Protein AF-A0A3M6T4Q2-F1 (afdb_monomer)

Organism: Pocillopora damicornis (NCBI:txid46731)

Solvent-accessible surface area (backbone atoms only — not comparable to full-atom values): 14243 Å² total; per-residue (Å²): 138,81,83,75,73,76,78,81,71,80,65,82,72,86,68,50,74,67,57,27,48,52,50,21,50,52,28,40,53,52,15,51,54,30,44,75,71,67,38,45,70,62,13,43,52,27,25,52,55,15,40,69,49,42,68,64,54,68,77,56,74,82,66,86,84,73,70,66,72,53,76,77,58,51,70,71,56,50,50,51,42,52,52,49,47,32,53,32,26,44,50,42,20,54,38,29,54,76,68,72,37,34,73,60,17,38,52,28,20,53,59,19,33,72,76,43,72,86,40,33,70,40,31,36,55,30,12,53,27,28,44,77,69,69,38,52,73,60,12,52,53,27,39,51,58,14,42,76,68,38,57,71,67,45,64,73,69,56,61,74,60,78,81,62,53,56,85,80,50,79,73,83,67,59,56,46,74,49,76,50,77,50,79,39,88,53,57,48,67,60,54,46,58,75,74,38,100,62,98,67,98,60,75,58,48,78,47,76,48,67,61,90,90,49,62,90,92,58,54,25,41,40,37,39,36,56,48,72,54,100,82,35,16,42,38,39,40,40,35,37,59,35,45,53,90,52,42,79,81,75,110

Radius of gyration: 25.95 Å; Cα contacts (8 Å, |Δi|>4): 302; chains: 1; bounding box: 58×50×82 Å

pLDDT: mean 78.25, std 17.77, range [33.84, 96.81]

Sequence (251 aa):
MAAVEEELTAGTSRLSTKEKIERGVTLKVEGNEYFKKKDYRDAMKSYHKALLHVKGLIDRPFVFGLDSAGRDISEEDKEKIYQVQFSCYNNLAACLLKDNRWDRTIHYCNEALKIQPSNAKALFRRGQAYFHLNDLEKAERDLKAAEELEPEELSRCFLPTDLADTSKVGCPISTKKLTMKQEFLTTAEELYAALTEQQVSEEKIVMLWRFKSWPEGHHSTVKITLDQKDDRTELTLVQTGIPEEDFERTK

Mean predicted aligned error: 17.23 Å

Secondary structure (DSSP, 8-state):
--SSSTTS--------HHHHHHHHHHHHHHHHHHHHTT-HHHHHHHHHHHHHHHTTTS-----TT---TTTS--HHHHHHHHHHHHHHHHHHHHHHHHTT-HHHHHHHHHHHHHH-TT-HHHHHHHHHHHHHTT-HHHHHHHHHHHHHH-HHHHHHH--TTTTT-TTSSS----EEEEEEEEEESS-HHHHHHHH-SS----SEEEEEE--TTSPTT--EEEEEEEEE-SS-EEEEEEEEEEEGGGHHHH-

Nearest PDB structures (foldseek):
  1ihg-assembly1_A  TM=7.591E-01  e=8.471E-08  Bos taurus
  1qz2-assembly1_C  TM=7.812E-01  e=7.635E-07  Homo sapiens
  8ffv-assembly1_D  TM=7.754E-01  e=6.876E-07  Homo sapiens
  1p5q-assembly1_A  TM=7.705E-01  e=3.138E-06  Homo sapiens
  5dse-assembly2_C  TM=5.062E-01  e=5.309E-03  Homo sapiens

Foldseek 3Di:
DPPPVPPPPPDDDPDDLVRLLVQLVVLLVVLVVCVVVVVLPVSLVSLVSSCVSQVCQAPPPCDPVPDPSNVPQDPVSVVSSLVSLLSSLLVNLVSCLVVLVLVSSLVSLVSNCVSPVQDLSSLQSNLSSCVSVVVNVSSVVSNVSSCVRCVPVVVVVPPVPPVPCCVPVPNPQDKDKDKDKDKAQDFLCVVVVVVDVDDDPDQKDWDWDDDPPDDPPQTKIWIWGWDDDPGIIMIMIMIIRHGPVCVVVVD

InterPro domains:
  IPR011990 Tetratricopeptide-like helical domain superfamily [G3DSA:1.25.40.10] (7-148)
  IPR011990 Tetratricopeptide-like helical domain superfamily [SSF48452] (19-152)
  IPR013538 Activator of Hsp90 ATPase homologue 1/2-like, C-terminal [PF08327] (200-248)
  IPR019734 Tetratricopeptide repeat [PF00515] (120-152)
  IPR019734 Tetratricopeptide repeat [PS50005] (120-153)
  IPR019734 Tetratricopeptide repeat [SM00028] (24-57)
  IPR019734 Tetratricopeptide repeat [SM00028] (86-119)
  IPR019734 Tetratricopeptide repeat [SM00028] (120-153)
  IPR023393 START-like domain superfamily [G3DSA:3.30.530.20] (198-251)
  IPR050754 Peptidyl-prolyl cis-trans isomerase FKBP4/5/8-like [PTHR46512] (13-152)

Structure (mmCIF, N/CA/C/O backbone):
data_AF-A0A3M6T4Q2-F1
#
_entry.id   AF-A0A3M6T4Q2-F1
#
loop_
_atom_site.group_PDB
_atom_site.id
_atom_site.type_symbol
_atom_site.label_atom_id
_atom_site.label_alt_id
_atom_site.label_comp_id
_atom_site.label_asym_id
_atom_site.label_entity_id
_atom_site.label_seq_id
_atom_site.pdbx_PDB_ins_code
_atom_site.Cartn_x
_atom_site.Cartn_y
_atom_site.Cartn_z
_atom_site.occupancy
_atom_site.B_iso_or_equiv
_atom_site.auth_seq_id
_atom_site.auth_comp_id
_atom_site.auth_asym_id
_atom_site.auth_atom_id
_atom_site.pdbx_PDB_model_num
ATOM 1 N N . MET A 1 1 ? -9.346 -9.485 -48.775 1.00 45.06 1 MET A N 1
ATOM 2 C CA . MET A 1 1 ? -9.559 -10.089 -47.441 1.00 45.06 1 MET A CA 1
ATOM 3 C C . MET A 1 1 ? -8.360 -10.926 -46.974 1.00 45.06 1 MET A C 1
ATOM 5 O O . MET A 1 1 ? -8.549 -11.836 -46.193 1.00 45.06 1 MET A O 1
ATOM 9 N N . ALA A 1 2 ? -7.128 -10.601 -47.392 1.00 42.19 2 ALA A N 1
ATOM 10 C CA . ALA A 1 2 ? -5.909 -11.301 -46.950 1.00 42.19 2 ALA A CA 1
ATOM 11 C C . ALA A 1 2 ? -4.942 -10.391 -46.161 1.00 42.19 2 ALA A C 1
ATOM 13 O O . ALA A 1 2 ? -3.846 -10.808 -45.830 1.00 42.19 2 ALA A O 1
ATOM 14 N N . ALA A 1 3 ? -5.346 -9.149 -45.867 1.00 39.94 3 ALA A N 1
ATOM 15 C CA . ALA A 1 3 ? -4.529 -8.150 -45.166 1.00 39.94 3 ALA A CA 1
ATOM 16 C C . ALA A 1 3 ? -5.083 -7.789 -43.772 1.00 39.94 3 ALA A C 1
ATOM 18 O O . ALA A 1 3 ? -4.667 -6.802 -43.183 1.00 39.94 3 ALA A O 1
ATOM 19 N N . VAL A 1 4 ? -6.063 -8.552 -43.267 1.00 39.28 4 VAL A N 1
ATOM 20 C CA . VAL A 1 4 ? -6.708 -8.314 -41.955 1.00 39.28 4 VAL A CA 1
ATOM 21 C C . VAL A 1 4 ? -6.439 -9.467 -40.973 1.00 39.28 4 VAL A C 1
ATOM 23 O O . VAL A 1 4 ? -6.678 -9.333 -39.781 1.00 39.28 4 VAL A O 1
ATOM 26 N N . GLU A 1 5 ? -5.868 -10.584 -41.436 1.00 35.22 5 GLU A N 1
ATOM 27 C CA . GLU A 1 5 ? -5.484 -11.717 -40.575 1.00 35.22 5 GLU A CA 1
ATOM 28 C C . GLU A 1 5 ? -4.008 -11.681 -40.136 1.00 35.22 5 GLU A C 1
ATOM 30 O O . GLU A 1 5 ? -3.592 -12.492 -39.314 1.00 35.22 5 GLU A O 1
ATOM 35 N N . GLU A 1 6 ? -3.220 -10.708 -40.606 1.00 34.81 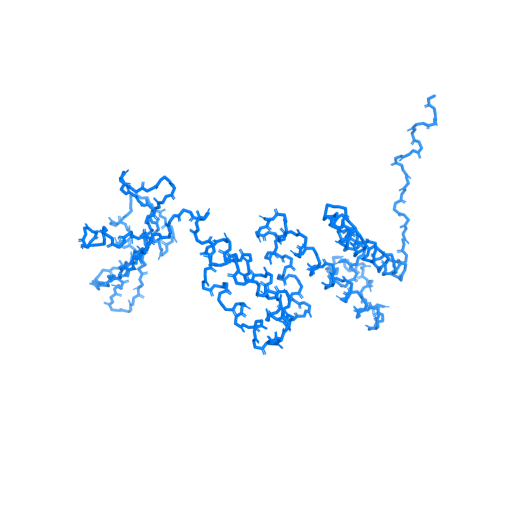6 GLU A N 1
ATOM 36 C CA . GLU A 1 6 ? -1.788 -10.584 -40.281 1.00 34.81 6 GLU A CA 1
ATOM 37 C C . GLU A 1 6 ? -1.509 -9.747 -39.008 1.00 34.81 6 GLU A C 1
ATOM 39 O O . GLU A 1 6 ? -0.358 -9.545 -38.631 1.00 34.81 6 GLU A O 1
ATOM 44 N N . GLU A 1 7 ? -2.549 -9.287 -38.296 1.00 33.84 7 GLU A N 1
ATOM 45 C CA . GLU A 1 7 ? -2.419 -8.470 -37.070 1.00 33.84 7 GLU A CA 1
ATOM 46 C C . GLU A 1 7 ? -2.632 -9.235 -35.747 1.00 33.84 7 GLU A C 1
ATOM 48 O O . GLU A 1 7 ? -2.471 -8.659 -34.671 1.00 33.84 7 GLU A O 1
ATOM 53 N N . LEU A 1 8 ? -2.935 -10.541 -35.776 1.00 35.53 8 LEU A N 1
ATOM 54 C CA . LEU A 1 8 ? -3.244 -11.322 -34.560 1.00 35.53 8 LEU A CA 1
ATOM 55 C C . LEU A 1 8 ? -2.253 -12.444 -34.218 1.00 35.53 8 LEU A C 1
ATOM 57 O O . LEU A 1 8 ? -2.440 -13.148 -33.226 1.00 35.53 8 LEU A O 1
ATOM 61 N N . THR A 1 9 ? -1.150 -12.570 -34.959 1.00 35.25 9 THR A N 1
ATOM 62 C CA . THR A 1 9 ? -0.103 -13.574 -34.694 1.00 35.25 9 THR A CA 1
ATOM 63 C C . THR A 1 9 ? 1.305 -12.982 -34.648 1.00 35.25 9 THR A C 1
ATOM 65 O O . THR A 1 9 ? 2.277 -13.647 -35.007 1.00 35.25 9 THR A O 1
ATOM 68 N N . ALA A 1 10 ? 1.456 -11.747 -34.161 1.00 34.72 10 ALA A N 1
ATOM 69 C CA . ALA A 1 10 ? 2.756 -11.246 -33.719 1.00 34.72 10 ALA A CA 1
ATOM 70 C C . ALA A 1 10 ? 3.117 -11.940 -32.399 1.00 34.72 10 ALA A C 1
ATOM 72 O O . ALA A 1 10 ? 2.864 -11.440 -31.300 1.00 34.72 10 ALA A O 1
ATOM 73 N N . GLY A 1 11 ? 3.646 -13.157 -32.537 1.00 34.47 11 GLY A N 1
ATOM 74 C CA . GLY A 1 11 ? 4.131 -13.979 -31.449 1.00 34.47 11 GLY A CA 1
ATOM 75 C C . GLY A 1 11 ? 4.989 -13.167 -30.492 1.00 34.47 11 GLY A C 1
ATOM 76 O O . GLY A 1 11 ? 5.789 -12.320 -30.889 1.00 34.47 11 GLY A O 1
ATOM 77 N N . THR A 1 12 ? 4.810 -13.446 -29.206 1.00 45.53 12 THR A N 1
ATOM 78 C CA . THR A 1 12 ? 5.732 -13.068 -28.144 1.00 45.53 12 THR A CA 1
ATOM 79 C C . THR A 1 12 ? 7.158 -13.400 -28.574 1.00 45.53 12 THR A C 1
ATOM 81 O O . THR A 1 12 ? 7.612 -14.534 -28.411 1.00 45.53 12 THR A O 1
ATOM 84 N N . SER A 1 13 ? 7.858 -12.412 -29.139 1.00 50.34 13 SER A N 1
ATOM 85 C CA . SER A 1 13 ? 9.301 -12.460 -29.325 1.00 50.34 13 SER A CA 1
ATOM 86 C C . SER A 1 13 ? 9.892 -12.875 -27.985 1.00 50.34 13 SER A C 1
ATOM 88 O O . SER A 1 13 ? 9.546 -12.310 -26.938 1.00 50.34 13 SER A O 1
ATOM 90 N N . ARG A 1 14 ? 10.703 -13.935 -27.992 1.00 63.81 14 ARG A N 1
ATOM 91 C CA . ARG A 1 14 ? 11.324 -14.497 -26.792 1.00 63.81 14 ARG A CA 1
ATOM 92 C C . ARG A 1 14 ? 12.441 -13.540 -26.360 1.00 63.81 14 ARG A C 1
ATOM 94 O O . ARG A 1 14 ? 13.613 -13.830 -26.540 1.00 63.81 14 ARG A O 1
ATOM 101 N N . LEU A 1 15 ? 12.049 -12.377 -25.836 1.00 69.75 15 LEU A N 1
ATOM 102 C CA . LEU A 1 15 ? 12.954 -11.335 -25.357 1.00 69.75 15 LEU A CA 1
ATOM 103 C C . LEU A 1 15 ? 13.920 -11.943 -24.338 1.00 69.75 15 LEU A C 1
ATOM 105 O O . LEU A 1 15 ? 13.495 -12.681 -23.431 1.00 69.75 15 LEU A O 1
ATOM 109 N N . SER A 1 16 ? 15.198 -11.613 -24.491 1.00 83.06 16 SER A N 1
ATOM 110 C CA . SER A 1 16 ? 16.260 -11.973 -23.557 1.00 83.06 16 SER A CA 1
ATOM 111 C C . SER A 1 16 ? 15.960 -11.417 -22.163 1.00 83.06 16 SER A C 1
ATOM 113 O O . SER A 1 16 ? 15.252 -10.420 -22.004 1.00 83.06 16 SER A O 1
ATOM 115 N N . THR A 1 17 ? 16.498 -12.054 -21.121 1.00 82.00 17 THR A N 1
ATOM 116 C CA . THR A 1 17 ? 16.339 -11.597 -19.732 1.00 82.00 17 THR A CA 1
ATOM 117 C C . THR A 1 17 ? 16.808 -10.151 -19.562 1.00 82.00 17 THR A C 1
ATOM 119 O O . THR A 1 17 ? 16.099 -9.360 -18.949 1.00 82.00 17 THR A O 1
ATOM 122 N N . LYS A 1 18 ? 17.935 -9.770 -20.181 1.00 86.56 18 LYS A N 1
ATOM 123 C CA . LYS A 1 18 ? 18.453 -8.391 -20.129 1.00 86.56 18 LYS A CA 1
ATOM 124 C C . LYS A 1 18 ? 17.522 -7.390 -20.813 1.00 86.56 18 LYS A C 1
ATOM 126 O O . LYS A 1 18 ? 17.168 -6.379 -20.218 1.00 86.56 18 LYS A O 1
ATOM 131 N N . GLU A 1 19 ? 17.029 -7.726 -22.004 1.00 88.56 19 GLU A N 1
ATOM 132 C CA . GLU A 1 19 ? 16.076 -6.886 -22.744 1.00 88.56 19 GLU A CA 1
ATOM 133 C C . GLU A 1 19 ? 14.762 -6.699 -21.971 1.00 88.56 19 GLU A C 1
ATOM 135 O O . GLU A 1 19 ? 14.163 -5.626 -21.999 1.00 88.56 19 GLU A O 1
ATOM 140 N N . LYS A 1 20 ? 14.304 -7.726 -21.242 1.00 89.19 20 LYS A N 1
ATOM 141 C CA . LYS A 1 20 ? 13.120 -7.620 -20.374 1.00 89.19 20 LYS A CA 1
ATOM 142 C C . LYS A 1 20 ? 13.344 -6.661 -19.209 1.00 89.19 20 LYS A C 1
ATOM 144 O O . LYS A 1 20 ? 12.434 -5.896 -18.890 1.00 89.19 20 LYS A O 1
ATOM 149 N N . ILE A 1 21 ? 14.528 -6.685 -18.593 1.00 90.06 21 ILE A N 1
ATOM 150 C CA . ILE A 1 21 ? 14.891 -5.759 -17.512 1.00 90.06 21 ILE A CA 1
ATOM 151 C C . ILE A 1 21 ? 14.916 -4.328 -18.050 1.00 90.06 21 ILE A C 1
ATOM 153 O O . ILE A 1 21 ? 14.243 -3.462 -17.494 1.00 90.06 21 ILE A O 1
ATOM 157 N N . GLU A 1 22 ? 15.613 -4.088 -19.162 1.00 92.62 22 GLU A N 1
ATOM 158 C CA . GLU A 1 22 ? 15.683 -2.769 -19.803 1.00 92.62 22 GLU A CA 1
ATOM 159 C C . GLU A 1 22 ? 14.295 -2.248 -20.180 1.00 92.62 22 GLU A C 1
ATOM 161 O O . GLU A 1 22 ? 13.938 -1.116 -19.855 1.00 92.62 22 GLU A O 1
ATOM 166 N N . ARG A 1 23 ? 13.451 -3.100 -20.771 1.00 93.06 23 ARG A N 1
ATOM 167 C CA . ARG A 1 23 ? 12.071 -2.742 -21.112 1.00 93.06 23 ARG A CA 1
ATOM 168 C C . ARG A 1 23 ? 11.240 -2.402 -19.874 1.00 93.06 23 ARG A C 1
ATOM 170 O O . ARG A 1 23 ? 10.465 -1.448 -19.908 1.00 93.06 23 ARG A O 1
ATOM 177 N N . GLY A 1 24 ? 11.425 -3.133 -18.775 1.00 93.69 24 GLY A N 1
ATOM 178 C CA . GLY A 1 24 ? 10.816 -2.816 -17.482 1.00 93.69 24 GLY A CA 1
ATOM 179 C C . GLY A 1 24 ? 11.251 -1.448 -16.947 1.00 93.69 24 GLY A C 1
ATOM 180 O O . GLY A 1 24 ? 10.413 -0.678 -16.473 1.00 93.69 24 GLY A O 1
ATOM 181 N N . VAL A 1 25 ? 12.536 -1.104 -17.078 1.00 94.19 25 VAL A N 1
ATOM 182 C CA . VAL A 1 25 ? 13.070 0.211 -16.686 1.00 94.19 25 VAL A CA 1
ATOM 183 C C . VAL A 1 25 ? 12.457 1.332 -17.529 1.00 94.19 25 VAL A C 1
ATOM 185 O O . VAL A 1 25 ? 12.009 2.328 -16.957 1.00 94.19 25 VAL A O 1
ATOM 188 N N . THR A 1 26 ? 12.383 1.169 -18.851 1.00 95.94 26 THR A N 1
ATOM 189 C CA . THR A 1 26 ? 11.797 2.169 -19.759 1.00 95.94 26 THR A CA 1
ATOM 190 C C . THR A 1 26 ? 10.321 2.410 -19.449 1.00 95.94 26 THR A C 1
ATOM 192 O O . THR A 1 26 ? 9.916 3.550 -19.234 1.00 95.94 26 THR A O 1
ATOM 195 N N . LEU A 1 27 ? 9.528 1.344 -19.304 1.00 95.62 27 LEU A N 1
ATOM 196 C CA . LEU A 1 27 ? 8.099 1.441 -18.974 1.00 95.62 27 LEU A CA 1
ATOM 197 C C . LEU A 1 27 ? 7.853 2.081 -17.599 1.00 95.62 27 LEU A C 1
ATOM 199 O O . LEU A 1 27 ? 6.892 2.831 -17.422 1.00 95.62 27 LEU A O 1
ATOM 203 N N . LYS A 1 28 ? 8.734 1.831 -16.620 1.00 95.56 28 LYS A N 1
ATOM 204 C CA . LYS A 1 28 ? 8.705 2.524 -15.323 1.00 95.56 28 LYS A CA 1
ATOM 205 C C . LYS A 1 28 ? 8.912 4.032 -15.500 1.00 95.56 28 LYS A C 1
ATOM 207 O O . LYS A 1 28 ? 8.200 4.818 -14.876 1.00 95.56 28 LYS A O 1
ATOM 212 N N . VAL A 1 29 ? 9.880 4.446 -16.321 1.00 96.00 29 VAL A N 1
ATOM 213 C CA . VAL A 1 29 ? 10.141 5.869 -16.596 1.00 96.00 29 VAL A CA 1
ATOM 214 C C . VAL A 1 29 ? 8.947 6.511 -17.303 1.00 96.00 29 VAL A C 1
ATOM 216 O O . VAL A 1 29 ? 8.490 7.562 -16.862 1.00 96.00 29 VAL A O 1
ATOM 219 N N . GLU A 1 30 ? 8.373 5.854 -18.312 1.00 95.44 30 GLU A N 1
ATOM 220 C CA . GLU A 1 30 ? 7.146 6.317 -18.975 1.00 95.44 30 GLU A CA 1
ATOM 221 C C . GLU A 1 30 ? 5.991 6.493 -17.981 1.00 95.44 30 GLU A C 1
ATOM 223 O O . GLU A 1 30 ? 5.327 7.530 -17.972 1.00 95.44 30 GLU A O 1
ATOM 228 N N . GLY A 1 31 ? 5.780 5.515 -17.092 1.00 95.62 31 GLY A N 1
ATOM 229 C CA . GLY A 1 31 ? 4.776 5.606 -16.032 1.00 95.62 31 GLY A CA 1
ATOM 230 C C . GLY A 1 31 ? 4.987 6.819 -15.123 1.00 95.62 31 GLY A C 1
ATOM 231 O O . GLY A 1 31 ? 4.027 7.514 -14.793 1.00 95.62 31 GLY A O 1
ATOM 232 N N . ASN A 1 32 ? 6.240 7.136 -14.776 1.00 94.88 32 ASN A N 1
ATOM 233 C CA . ASN A 1 32 ? 6.569 8.319 -13.975 1.00 94.88 32 ASN A CA 1
ATOM 234 C C . ASN A 1 32 ? 6.244 9.628 -14.706 1.00 94.88 32 ASN A C 1
ATOM 236 O O . ASN A 1 32 ? 5.792 10.582 -14.075 1.00 94.88 32 ASN A O 1
ATOM 240 N N . GLU A 1 33 ? 6.441 9.683 -16.023 1.00 96.62 33 GLU A N 1
ATOM 241 C CA . GLU A 1 33 ? 6.070 10.849 -16.828 1.00 96.62 33 GLU A CA 1
ATOM 242 C C . GLU A 1 33 ? 4.548 11.041 -16.885 1.00 96.62 33 GLU A C 1
ATOM 244 O O . GLU A 1 33 ? 4.063 12.161 -16.701 1.00 96.62 33 GLU A O 1
ATOM 249 N N . TYR A 1 34 ? 3.773 9.964 -17.046 1.00 95.31 34 TYR A N 1
ATOM 250 C CA . TYR A 1 34 ? 2.309 10.029 -16.934 1.00 95.31 34 TYR A CA 1
ATOM 251 C C . TYR A 1 34 ? 1.856 10.453 -15.532 1.00 95.31 34 TYR A C 1
ATOM 253 O O . TYR A 1 34 ? 0.969 11.298 -15.396 1.00 95.31 34 TYR A O 1
ATOM 261 N N . PHE A 1 35 ? 2.519 9.954 -14.485 1.00 93.06 35 PHE A N 1
ATOM 262 C CA . PHE A 1 35 ? 2.232 10.338 -13.105 1.00 93.06 35 PHE A CA 1
ATOM 263 C C . PHE A 1 35 ? 2.455 11.836 -12.862 1.00 93.06 35 PHE A C 1
ATOM 265 O O . PHE A 1 35 ? 1.608 12.496 -12.258 1.00 93.06 35 PHE A O 1
ATOM 272 N N . LYS A 1 36 ? 3.554 12.406 -13.381 1.00 94.19 36 LYS A N 1
ATOM 273 C CA . LYS A 1 36 ? 3.824 13.857 -13.322 1.00 94.19 36 LYS A CA 1
ATOM 274 C C . LYS A 1 36 ? 2.740 14.671 -14.030 1.00 94.19 36 LYS A C 1
ATOM 276 O O . LYS A 1 36 ? 2.347 15.724 -13.535 1.00 94.19 36 LYS A O 1
ATOM 281 N N . LYS A 1 37 ? 2.221 14.162 -15.152 1.00 94.38 37 LYS A N 1
ATOM 282 C CA . LYS A 1 37 ? 1.094 14.755 -15.894 1.00 94.38 37 LYS A CA 1
ATOM 283 C C . LYS A 1 37 ? -0.265 14.566 -15.202 1.00 94.38 37 LYS A C 1
ATOM 285 O O . LYS A 1 37 ? -1.262 15.064 -15.712 1.00 94.38 37 LYS A O 1
ATOM 290 N N . LYS A 1 38 ? -0.308 13.890 -14.044 1.00 91.62 38 LYS A N 1
ATOM 291 C CA . LYS A 1 38 ? -1.519 13.502 -13.296 1.00 91.62 38 LYS A CA 1
ATOM 292 C C . LYS A 1 38 ? -2.449 12.554 -14.059 1.00 91.62 38 LYS A C 1
ATOM 294 O O . LYS A 1 38 ? -3.598 12.373 -13.662 1.00 91.62 38 LYS A O 1
ATOM 299 N N . ASP A 1 39 ? -1.954 11.908 -15.112 1.00 94.12 39 ASP A N 1
ATOM 300 C CA . ASP A 1 39 ? -2.685 10.84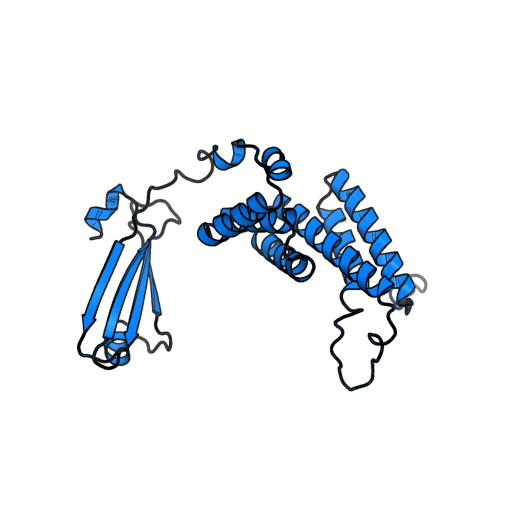3 -15.788 1.00 94.12 39 ASP A CA 1
ATOM 301 C C . ASP A 1 39 ? -2.424 9.514 -15.074 1.00 94.12 39 ASP A C 1
ATOM 303 O O . ASP A 1 39 ? -1.549 8.723 -15.434 1.00 94.12 39 ASP A O 1
ATOM 307 N N . TYR A 1 40 ? -3.172 9.288 -13.995 1.00 92.50 40 TYR A N 1
ATOM 308 C CA . TYR A 1 40 ? -3.002 8.098 -13.164 1.00 92.50 40 TYR A CA 1
ATOM 309 C C . TYR A 1 40 ? -3.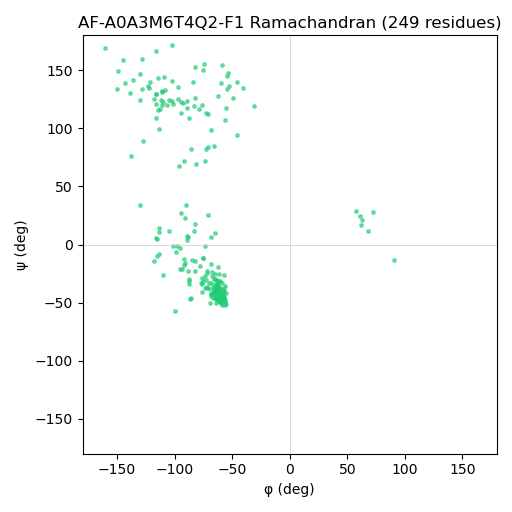416 6.815 -13.889 1.00 92.50 40 TYR A C 1
ATOM 311 O O . TYR A 1 40 ? -2.885 5.746 -13.591 1.00 92.50 40 TYR A O 1
ATOM 319 N N . ARG A 1 41 ? -4.341 6.893 -14.854 1.00 93.25 41 ARG A N 1
ATOM 320 C CA . ARG A 1 41 ? -4.832 5.716 -15.582 1.00 93.25 41 ARG A CA 1
ATOM 321 C C . ARG A 1 41 ? -3.758 5.136 -16.483 1.00 93.25 41 ARG A C 1
ATOM 323 O O . ARG A 1 41 ? -3.503 3.932 -16.414 1.00 93.25 41 ARG A O 1
ATOM 330 N N . ASP A 1 42 ? -3.126 5.973 -17.296 1.00 94.44 42 ASP A N 1
ATOM 331 C CA . ASP A 1 42 ? -2.068 5.509 -18.188 1.00 94.44 42 ASP A CA 1
ATOM 332 C C . ASP A 1 42 ? -0.764 5.232 -17.432 1.00 94.44 42 ASP A C 1
ATOM 334 O O . ASP A 1 42 ? -0.093 4.243 -17.737 1.00 94.44 42 ASP A O 1
ATOM 338 N N . ALA A 1 43 ? -0.481 5.972 -16.351 1.00 95.94 43 ALA A N 1
ATOM 339 C CA . ALA A 1 43 ? 0.615 5.640 -15.439 1.00 95.94 43 ALA A CA 1
ATOM 340 C C . ALA A 1 43 ? 0.479 4.214 -14.881 1.00 95.94 43 ALA A C 1
ATOM 342 O O . ALA A 1 43 ? 1.418 3.420 -14.980 1.00 95.94 43 ALA A O 1
ATOM 343 N N . MET A 1 44 ? -0.704 3.850 -14.364 1.00 95.81 44 MET A N 1
ATOM 344 C CA . MET A 1 44 ? -0.965 2.498 -13.862 1.00 95.81 44 MET A CA 1
ATOM 345 C C . MET A 1 44 ? -0.719 1.436 -14.935 1.00 95.81 44 MET A C 1
ATOM 347 O O . MET A 1 44 ? -0.002 0.470 -14.677 1.00 95.81 44 MET A O 1
ATOM 351 N N . LYS A 1 45 ? -1.236 1.634 -16.157 1.00 95.62 45 LYS A N 1
ATOM 352 C CA . LYS A 1 45 ? -1.019 0.692 -17.268 1.00 95.62 45 LYS A CA 1
ATOM 353 C C . LYS A 1 45 ? 0.468 0.478 -17.547 1.00 95.62 45 LYS A C 1
ATOM 355 O O . LYS A 1 45 ? 0.885 -0.666 -17.724 1.00 95.62 45 LYS A O 1
ATOM 360 N N . SER A 1 46 ? 1.264 1.545 -17.586 1.00 95.81 46 SER A N 1
ATOM 361 C CA . SER A 1 46 ? 2.706 1.448 -17.834 1.00 95.81 46 SER A CA 1
ATOM 362 C C . SER A 1 46 ? 3.435 0.715 -16.709 1.00 95.81 46 SER A C 1
ATOM 364 O O . SER A 1 46 ? 4.250 -0.164 -16.990 1.00 95.81 46 SER A O 1
ATOM 366 N N . TYR A 1 47 ? 3.084 0.965 -15.443 1.00 96.75 47 TYR A N 1
ATOM 367 C CA . TYR A 1 47 ? 3.650 0.219 -14.314 1.00 96.75 47 TYR A CA 1
ATOM 368 C C . TYR A 1 47 ? 3.258 -1.264 -14.322 1.00 96.75 47 TYR A C 1
ATOM 370 O O . TYR A 1 47 ? 4.102 -2.123 -14.073 1.00 96.75 47 TYR A O 1
ATOM 378 N N . HIS A 1 48 ? 2.008 -1.602 -14.655 1.00 95.38 48 HIS A N 1
ATOM 379 C CA . HIS A 1 48 ? 1.589 -3.000 -14.808 1.00 95.38 48 HIS A CA 1
ATOM 380 C C . HIS A 1 48 ? 2.347 -3.696 -15.936 1.00 95.38 48 HIS A C 1
ATOM 382 O O . HIS A 1 48 ? 2.828 -4.811 -15.744 1.00 95.38 48 HIS A O 1
ATOM 388 N N . LYS A 1 49 ? 2.516 -3.032 -17.086 1.00 94.19 49 LYS A N 1
ATOM 389 C CA . LYS A 1 49 ? 3.338 -3.545 -18.192 1.00 94.19 49 LYS A CA 1
ATOM 390 C C . LYS A 1 49 ? 4.793 -3.750 -17.766 1.00 94.19 49 LYS A C 1
ATOM 392 O O . LYS A 1 49 ? 5.364 -4.787 -18.087 1.00 94.19 49 LYS A O 1
ATOM 397 N N . ALA A 1 50 ? 5.375 -2.817 -17.008 1.00 94.44 50 ALA A N 1
ATOM 398 C CA . ALA A 1 50 ? 6.728 -2.962 -16.473 1.00 94.44 50 ALA A CA 1
ATOM 399 C C . ALA A 1 50 ? 6.844 -4.216 -15.591 1.00 94.44 50 ALA A C 1
ATOM 401 O O . ALA A 1 50 ? 7.728 -5.045 -15.806 1.00 94.44 50 ALA A O 1
ATOM 402 N N . LEU A 1 51 ? 5.898 -4.405 -14.663 1.00 92.69 51 LEU A N 1
ATOM 403 C CA . LEU A 1 51 ? 5.843 -5.573 -13.782 1.00 92.69 51 LEU A CA 1
ATOM 404 C C . LEU A 1 51 ? 5.679 -6.889 -14.549 1.00 92.69 51 LEU A C 1
ATOM 406 O O . LEU A 1 51 ? 6.306 -7.872 -14.170 1.00 92.69 51 LEU A O 1
ATOM 410 N N . LEU A 1 52 ? 4.909 -6.928 -15.640 1.00 90.38 52 LEU A N 1
ATOM 411 C CA . LEU A 1 52 ? 4.774 -8.136 -16.467 1.00 90.38 52 LEU A CA 1
ATOM 412 C C . LEU A 1 52 ? 6.117 -8.617 -17.035 1.00 90.38 52 LEU A C 1
ATOM 414 O O . LEU A 1 52 ? 6.331 -9.822 -17.158 1.00 90.38 52 LEU A O 1
ATOM 418 N N . HIS A 1 53 ? 7.036 -7.700 -17.345 1.00 88.50 53 HIS A N 1
ATOM 419 C CA . HIS A 1 53 ? 8.364 -8.063 -17.836 1.00 88.50 53 HIS A CA 1
ATOM 420 C C . HIS A 1 53 ? 9.303 -8.565 -16.729 1.00 88.50 53 HIS A C 1
ATOM 422 O O . HIS A 1 53 ? 10.163 -9.397 -17.020 1.00 88.50 53 HIS A O 1
ATOM 428 N N . VAL A 1 54 ? 9.132 -8.107 -15.479 1.00 88.12 54 VAL A N 1
ATOM 429 C CA . VAL A 1 54 ? 10.095 -8.353 -14.386 1.00 88.12 54 VAL A CA 1
ATOM 430 C C . VAL A 1 54 ? 9.615 -9.304 -13.276 1.00 88.12 54 VAL A C 1
ATOM 432 O O . VAL A 1 54 ? 10.443 -9.952 -12.640 1.00 88.12 54 VAL A O 1
ATOM 435 N N . LYS A 1 55 ? 8.303 -9.430 -13.022 1.00 81.88 55 LYS A N 1
ATOM 436 C CA . LYS A 1 55 ? 7.714 -10.143 -11.860 1.00 81.88 55 LYS A CA 1
ATOM 437 C C . LYS A 1 55 ? 7.919 -11.666 -11.891 1.00 81.88 55 LYS A C 1
ATOM 439 O O . LYS A 1 55 ? 7.795 -12.318 -10.866 1.00 81.88 55 LYS A O 1
ATOM 444 N N . GLY A 1 56 ? 8.265 -12.230 -13.048 1.00 78.94 56 GLY A N 1
ATOM 445 C CA . GLY A 1 56 ? 8.487 -13.670 -13.234 1.00 78.94 56 GLY A CA 1
ATOM 446 C C . GLY A 1 56 ? 9.928 -14.067 -13.561 1.00 78.94 56 GLY A C 1
ATOM 447 O O . GLY A 1 56 ? 10.130 -15.174 -14.061 1.00 78.94 56 GLY A O 1
ATOM 448 N N . LEU A 1 57 ? 10.899 -13.164 -13.372 1.00 79.25 57 LEU A N 1
ATOM 449 C CA . LEU A 1 57 ? 12.316 -13.438 -13.650 1.00 79.25 57 LEU A CA 1
ATOM 450 C C . LEU A 1 57 ? 13.043 -14.074 -12.457 1.00 79.25 57 LEU A C 1
ATOM 452 O O . LEU A 1 57 ? 13.917 -14.904 -12.675 1.00 79.25 57 LEU A O 1
ATOM 456 N N . ILE A 1 58 ? 12.673 -13.710 -11.223 1.00 72.62 58 ILE A N 1
ATOM 457 C CA . ILE A 1 58 ? 13.331 -14.190 -9.996 1.00 72.62 58 ILE A CA 1
ATOM 458 C C . ILE A 1 58 ? 12.532 -15.333 -9.351 1.00 72.62 58 ILE A C 1
ATOM 460 O O . ILE A 1 58 ? 13.040 -16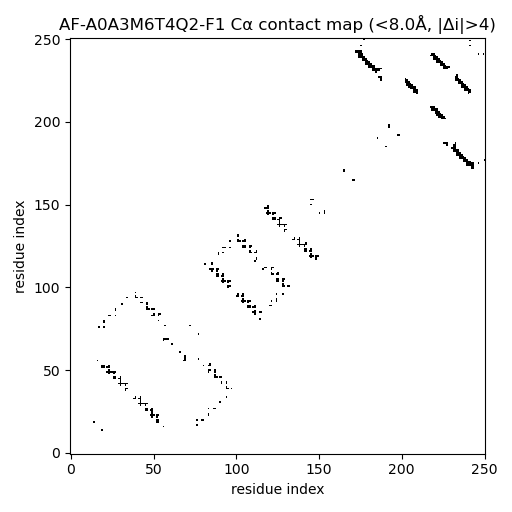.442 -9.231 1.00 72.62 58 ILE A O 1
ATOM 464 N N . ASP A 1 59 ? 11.259 -15.101 -9.022 1.00 64.56 59 ASP A N 1
ATOM 465 C CA . ASP A 1 59 ? 10.425 -16.041 -8.251 1.00 64.56 59 ASP A CA 1
ATOM 466 C C . ASP A 1 59 ? 9.661 -17.047 -9.124 1.00 64.56 59 ASP A C 1
ATOM 468 O O . ASP A 1 59 ? 8.520 -17.404 -8.826 1.00 64.56 59 ASP A O 1
ATOM 472 N N . ARG A 1 60 ? 10.234 -17.490 -10.250 1.00 63.41 60 ARG A N 1
ATOM 473 C CA . ARG A 1 60 ? 9.569 -18.502 -11.081 1.00 63.41 60 ARG A CA 1
ATOM 474 C C . ARG A 1 60 ? 9.633 -19.843 -10.328 1.00 63.41 60 ARG A C 1
ATOM 476 O O . ARG A 1 60 ? 10.736 -20.369 -10.173 1.00 63.41 60 ARG A O 1
ATOM 483 N N . PRO A 1 61 ? 8.503 -20.407 -9.846 1.00 53.06 61 PRO A N 1
ATOM 484 C CA . PRO A 1 61 ? 8.540 -21.659 -9.103 1.00 53.06 61 PRO A CA 1
ATOM 485 C C . PRO A 1 61 ? 9.133 -22.744 -9.996 1.00 53.06 61 PRO A C 1
ATOM 487 O O . PRO A 1 61 ? 8.833 -22.801 -11.191 1.00 53.06 61 PRO A O 1
ATOM 490 N N . PHE A 1 62 ? 9.983 -23.590 -9.422 1.00 50.91 62 PHE A N 1
ATOM 491 C CA . PHE A 1 62 ? 10.593 -24.725 -10.104 1.00 50.91 62 PHE A CA 1
ATOM 492 C C . PHE A 1 62 ? 9.506 -25.745 -10.467 1.00 50.91 62 PHE A C 1
ATOM 494 O O . PHE A 1 62 ? 9.212 -26.675 -9.721 1.00 50.91 62 PHE A O 1
ATOM 501 N N . VAL A 1 63 ? 8.853 -25.534 -11.603 1.00 51.59 63 VAL A N 1
ATOM 502 C CA . VAL A 1 63 ? 7.800 -26.407 -12.112 1.00 51.59 63 VAL A CA 1
ATOM 503 C C . VAL A 1 63 ? 8.453 -27.397 -13.081 1.00 51.59 63 VAL A C 1
ATOM 505 O O . VAL A 1 63 ? 8.990 -27.012 -14.116 1.00 51.59 63 VAL A O 1
ATOM 508 N N . PHE A 1 64 ? 8.454 -28.680 -12.702 1.00 51.75 64 PHE A N 1
ATOM 509 C CA . PHE A 1 64 ? 8.930 -29.828 -13.496 1.00 51.75 64 PHE A CA 1
ATOM 510 C C . PHE A 1 64 ? 10.409 -29.843 -13.920 1.00 51.75 64 PHE A C 1
ATOM 512 O O . PHE A 1 64 ? 10.759 -30.508 -14.888 1.00 51.75 64 PHE A O 1
ATOM 519 N N . GLY A 1 65 ? 11.309 -29.163 -13.209 1.00 54.06 65 GLY A N 1
ATOM 520 C CA . GLY A 1 65 ? 12.751 -29.336 -13.425 1.00 54.06 65 GLY A CA 1
ATOM 521 C C . GLY A 1 65 ? 13.323 -28.839 -14.751 1.00 54.06 65 GLY A C 1
ATOM 522 O O . GLY A 1 65 ? 14.485 -29.122 -15.037 1.00 54.06 65 GLY A O 1
ATOM 523 N N . LEU A 1 66 ? 12.547 -28.078 -15.529 1.00 51.38 66 LEU A N 1
ATOM 524 C CA . LEU A 1 66 ? 12.960 -27.593 -16.849 1.00 51.38 66 LEU A CA 1
ATOM 525 C C . LEU A 1 66 ? 13.565 -26.181 -16.863 1.00 51.38 66 LEU A C 1
ATOM 527 O O . LEU A 1 66 ? 14.314 -25.871 -17.784 1.00 51.38 66 LEU A O 1
ATOM 531 N N . ASP A 1 67 ? 13.305 -25.337 -15.862 1.00 49.53 67 ASP A N 1
ATOM 532 C CA . ASP A 1 67 ? 13.717 -23.930 -15.911 1.00 49.53 67 ASP A CA 1
ATOM 533 C C . ASP A 1 67 ? 14.783 -23.613 -14.847 1.00 49.53 67 ASP A C 1
ATOM 535 O O . ASP A 1 67 ? 14.491 -23.350 -13.682 1.00 49.53 67 ASP A O 1
ATOM 539 N N . SER A 1 68 ? 16.050 -23.578 -15.270 1.00 51.41 68 SER A N 1
ATOM 540 C CA . SER A 1 68 ? 17.183 -22.998 -14.531 1.00 51.41 68 SER A CA 1
ATOM 541 C C . SER A 1 68 ? 17.303 -21.477 -14.706 1.00 51.41 68 SER A C 1
ATOM 543 O O . SER A 1 68 ? 18.305 -20.901 -14.299 1.00 51.41 68 SER A O 1
ATOM 545 N N . ALA A 1 69 ? 16.297 -20.808 -15.281 1.00 51.81 69 ALA A N 1
ATOM 546 C CA . ALA A 1 69 ? 16.385 -19.410 -15.719 1.00 51.81 69 ALA A CA 1
ATOM 547 C C . ALA A 1 69 ? 16.656 -18.385 -14.595 1.00 51.81 69 ALA A C 1
ATOM 549 O O . ALA A 1 69 ? 17.116 -17.286 -14.889 1.00 51.81 69 ALA A O 1
ATOM 550 N N . GLY A 1 70 ? 16.411 -18.734 -13.326 1.00 52.03 70 GLY A N 1
ATOM 551 C CA . GLY A 1 70 ? 16.775 -17.905 -12.169 1.00 52.03 70 GLY A CA 1
ATOM 552 C C . GLY A 1 70 ? 18.218 -18.089 -11.671 1.00 52.03 70 GLY A C 1
ATOM 553 O O . GLY A 1 70 ? 18.687 -17.277 -10.877 1.00 52.03 70 GLY A O 1
ATOM 554 N N . ARG A 1 71 ? 18.934 -19.136 -12.118 1.00 54.78 71 ARG A N 1
ATOM 555 C CA . ARG A 1 71 ? 20.297 -19.462 -11.649 1.00 54.78 71 ARG A CA 1
ATOM 556 C C . ARG A 1 71 ? 21.404 -18.657 -12.336 1.00 54.78 71 ARG A C 1
ATOM 558 O O . ARG A 1 71 ? 22.443 -18.470 -11.718 1.00 54.78 71 ARG A O 1
ATOM 565 N N . ASP A 1 72 ? 21.155 -18.121 -13.532 1.00 63.34 72 ASP A N 1
ATOM 566 C CA . ASP A 1 72 ? 22.156 -17.380 -14.325 1.00 63.34 72 ASP A CA 1
ATOM 567 C C . ASP A 1 72 ? 21.952 -15.849 -14.313 1.00 63.34 72 ASP A C 1
ATOM 569 O O . ASP A 1 72 ? 22.559 -15.124 -15.103 1.00 63.34 72 ASP A O 1
ATOM 573 N N . ILE A 1 73 ? 21.080 -15.324 -13.442 1.00 74.88 73 ILE A N 1
ATOM 574 C CA . ILE A 1 73 ? 20.879 -13.874 -13.305 1.00 74.88 73 ILE A CA 1
ATOM 575 C C . ILE A 1 73 ? 21.958 -13.325 -12.369 1.00 74.88 73 ILE A C 1
ATOM 577 O O . ILE A 1 73 ? 22.021 -13.724 -11.206 1.00 74.88 73 ILE A O 1
ATOM 581 N N . SER A 1 74 ? 22.782 -12.404 -12.876 1.00 84.94 74 SER A N 1
ATOM 582 C CA . SER A 1 74 ? 23.773 -11.675 -12.074 1.00 84.94 74 SER A CA 1
ATOM 583 C C . SER A 1 74 ? 23.105 -10.988 -10.879 1.00 84.94 74 SER A C 1
ATOM 585 O O . SER A 1 74 ? 21.985 -10.488 -11.003 1.00 84.94 74 SER A O 1
ATOM 587 N N . GLU A 1 75 ? 23.793 -10.910 -9.741 1.00 85.19 75 GLU A N 1
ATOM 588 C CA . GLU A 1 75 ? 23.295 -10.189 -8.561 1.00 85.19 75 GLU A CA 1
ATOM 589 C C . GLU A 1 75 ? 22.957 -8.723 -8.886 1.00 85.19 75 GLU A C 1
ATOM 591 O O . GLU A 1 75 ? 21.931 -8.214 -8.439 1.00 85.19 75 GLU A O 1
ATOM 596 N N . GLU A 1 76 ? 23.725 -8.081 -9.774 1.00 86.94 76 GLU A N 1
ATOM 597 C CA . GLU A 1 76 ? 23.428 -6.725 -10.264 1.00 86.94 76 GLU A CA 1
ATOM 598 C C . GLU A 1 76 ? 22.079 -6.638 -10.995 1.00 86.94 76 GLU A C 1
ATOM 600 O O . GLU A 1 76 ? 21.340 -5.660 -10.875 1.00 86.94 76 GLU A O 1
ATOM 605 N N . ASP A 1 77 ? 21.741 -7.660 -11.780 1.00 87.94 77 ASP A N 1
ATOM 606 C CA . ASP A 1 77 ? 20.495 -7.692 -12.541 1.00 87.94 77 ASP A CA 1
ATOM 607 C C . ASP A 1 77 ? 19.307 -8.036 -11.633 1.00 87.94 77 ASP A C 1
ATOM 609 O O . ASP A 1 77 ? 18.220 -7.481 -11.814 1.00 87.94 77 ASP A O 1
ATOM 613 N N . LYS A 1 78 ? 19.514 -8.868 -10.601 1.00 89.00 78 LYS A N 1
ATOM 614 C CA . LYS A 1 78 ? 18.517 -9.100 -9.543 1.00 89.00 78 LYS A CA 1
ATOM 615 C C . LYS A 1 78 ? 18.204 -7.814 -8.789 1.00 89.00 78 LYS A C 1
ATOM 617 O O . LYS A 1 78 ? 17.031 -7.498 -8.595 1.00 89.00 78 LYS A O 1
ATOM 622 N N . GLU A 1 79 ? 19.224 -7.042 -8.421 1.00 90.12 79 GLU A N 1
ATOM 623 C CA . GLU A 1 79 ? 19.027 -5.762 -7.743 1.00 90.12 79 GLU A CA 1
ATOM 624 C C . GLU A 1 79 ? 18.217 -4.789 -8.610 1.00 90.12 79 GLU A C 1
ATOM 626 O O . GLU A 1 79 ? 17.226 -4.224 -8.143 1.00 90.12 79 GLU A O 1
ATOM 631 N N . LYS A 1 80 ? 18.548 -4.658 -9.903 1.00 91.12 80 LYS A N 1
ATOM 632 C CA . LYS A 1 80 ? 17.763 -3.838 -10.845 1.00 91.12 80 LYS A CA 1
ATOM 633 C C . LYS A 1 80 ? 16.309 -4.292 -10.928 1.00 91.12 80 LYS A C 1
ATOM 635 O O . LYS A 1 80 ? 15.408 -3.452 -10.939 1.00 91.12 80 LYS A O 1
ATOM 640 N N . ILE A 1 81 ? 16.063 -5.602 -10.981 1.00 91.12 81 ILE A N 1
ATOM 641 C CA . ILE A 1 81 ? 14.705 -6.155 -10.994 1.00 91.12 81 ILE A CA 1
ATOM 642 C C . ILE A 1 81 ? 13.952 -5.741 -9.727 1.00 91.12 81 ILE A C 1
ATOM 644 O O . ILE A 1 81 ? 12.852 -5.197 -9.841 1.00 91.12 81 ILE A O 1
ATOM 648 N N . TYR A 1 82 ? 14.537 -5.935 -8.543 1.00 92.69 82 TYR A N 1
ATOM 649 C CA . TYR A 1 82 ? 13.905 -5.549 -7.281 1.00 92.69 82 TYR A CA 1
ATOM 650 C C . TYR A 1 82 ? 13.660 -4.042 -7.192 1.00 92.69 82 TYR A C 1
ATOM 652 O O . TYR A 1 82 ? 12.575 -3.629 -6.783 1.00 92.69 82 TYR A O 1
ATOM 660 N N . GLN A 1 83 ? 14.599 -3.209 -7.646 1.00 92.94 83 GLN A N 1
ATOM 661 C CA . GLN A 1 83 ? 14.412 -1.758 -7.693 1.00 92.94 83 GLN A CA 1
ATOM 662 C C . GLN A 1 83 ? 13.258 -1.351 -8.624 1.00 92.94 83 GLN A C 1
ATOM 664 O O . GLN A 1 83 ? 12.440 -0.497 -8.269 1.00 92.94 83 GLN A O 1
ATOM 669 N N . VAL A 1 84 ? 13.153 -1.964 -9.810 1.00 94.19 84 VAL A N 1
ATOM 670 C CA . VAL A 1 84 ? 12.040 -1.714 -10.742 1.00 94.19 84 VAL A CA 1
ATOM 671 C C . VAL A 1 84 ? 10.717 -2.166 -10.133 1.00 94.19 84 VAL A C 1
ATOM 673 O O . VAL A 1 84 ? 9.753 -1.398 -10.164 1.00 94.19 84 VAL A O 1
ATOM 676 N N . GLN A 1 85 ? 10.664 -3.368 -9.555 1.00 94.38 85 GLN A N 1
ATOM 677 C CA . GLN A 1 85 ? 9.466 -3.897 -8.903 1.00 94.38 85 GLN A CA 1
ATOM 678 C C . GLN A 1 85 ? 9.010 -2.989 -7.761 1.00 94.38 85 GLN A C 1
ATOM 680 O O . GLN A 1 85 ? 7.861 -2.545 -7.761 1.00 94.38 85 GLN A O 1
ATOM 685 N N . PHE A 1 86 ? 9.918 -2.648 -6.845 1.00 95.25 86 PHE A N 1
ATOM 686 C CA . PHE A 1 86 ? 9.646 -1.753 -5.728 1.00 95.25 86 PHE A CA 1
ATOM 687 C C . PHE A 1 86 ? 9.103 -0.404 -6.212 1.00 95.25 86 PHE A C 1
ATOM 689 O O . PHE A 1 86 ? 8.032 0.022 -5.780 1.00 95.25 86 PHE A O 1
ATOM 696 N N . SER A 1 87 ? 9.788 0.247 -7.161 1.00 94.69 87 SER A N 1
ATOM 697 C CA . SER A 1 87 ? 9.347 1.540 -7.694 1.00 94.69 87 SER A CA 1
ATOM 698 C C . SER A 1 87 ? 7.968 1.450 -8.348 1.00 94.69 87 SER A C 1
ATOM 700 O O . SER A 1 87 ? 7.157 2.356 -8.159 1.00 94.69 87 SER A O 1
ATOM 702 N N . CYS A 1 88 ? 7.685 0.385 -9.103 1.00 96.25 88 CYS A N 1
ATOM 703 C CA . CYS A 1 88 ? 6.385 0.200 -9.744 1.00 96.25 88 CYS A CA 1
ATOM 704 C C . CYS A 1 88 ? 5.279 -0.023 -8.709 1.00 96.25 88 CYS A C 1
ATOM 706 O O . CYS A 1 88 ? 4.244 0.629 -8.795 1.00 96.25 88 CYS A O 1
ATOM 708 N N . TYR A 1 89 ? 5.489 -0.886 -7.711 1.00 96.81 89 TYR A N 1
ATOM 709 C CA . TYR A 1 89 ? 4.509 -1.120 -6.646 1.00 96.81 89 TYR A CA 1
ATOM 710 C C . TYR A 1 89 ? 4.240 0.139 -5.824 1.00 96.81 89 TYR A C 1
ATOM 712 O O . TYR A 1 89 ? 3.083 0.491 -5.594 1.00 96.81 89 TYR A O 1
ATOM 720 N N . ASN A 1 90 ? 5.294 0.865 -5.453 1.00 95.19 90 ASN A N 1
ATOM 721 C CA . ASN A 1 90 ? 5.173 2.085 -4.669 1.00 95.19 90 ASN A CA 1
ATOM 722 C C . ASN A 1 90 ? 4.422 3.192 -5.438 1.00 95.19 90 ASN A C 1
ATOM 724 O O . ASN A 1 90 ? 3.572 3.882 -4.872 1.00 95.19 90 ASN A O 1
ATOM 728 N N . ASN A 1 91 ? 4.684 3.336 -6.742 1.00 95.56 91 ASN A N 1
ATOM 729 C CA . ASN A 1 91 ? 4.008 4.326 -7.586 1.00 95.56 91 ASN A CA 1
ATOM 730 C C . ASN A 1 91 ? 2.577 3.908 -7.957 1.00 95.56 91 ASN A C 1
ATOM 732 O O . ASN A 1 91 ? 1.689 4.759 -8.009 1.00 95.56 91 ASN A O 1
ATOM 736 N N . LEU A 1 92 ? 2.315 2.610 -8.147 1.00 96.44 92 LEU A N 1
ATOM 737 C CA . LEU A 1 92 ? 0.960 2.073 -8.303 1.00 96.44 92 LEU A CA 1
ATOM 738 C C . LEU A 1 92 ? 0.110 2.350 -7.066 1.00 96.44 92 LEU A C 1
ATOM 740 O O . LEU A 1 92 ? -1.015 2.826 -7.205 1.00 96.44 92 LEU A O 1
ATOM 744 N N . ALA A 1 93 ? 0.655 2.114 -5.870 1.00 96.00 93 ALA A N 1
ATOM 745 C CA . ALA A 1 93 ? -0.018 2.446 -4.620 1.00 96.00 93 ALA A CA 1
ATOM 746 C C . ALA A 1 93 ? -0.356 3.944 -4.549 1.00 96.00 93 ALA A C 1
ATOM 748 O O . ALA A 1 93 ? -1.478 4.302 -4.205 1.00 96.00 93 ALA A O 1
ATOM 749 N N . ALA A 1 94 ? 0.565 4.824 -4.959 1.00 93.56 94 ALA A N 1
ATOM 750 C CA . ALA A 1 94 ? 0.301 6.261 -5.022 1.00 93.56 94 ALA A CA 1
ATOM 751 C C . ALA A 1 94 ? -0.826 6.625 -6.009 1.00 93.56 94 ALA A C 1
ATOM 753 O O . ALA A 1 94 ? -1.668 7.460 -5.687 1.00 93.56 94 ALA A O 1
ATOM 754 N N . CYS A 1 95 ? -0.868 5.997 -7.191 1.00 93.81 95 CYS A N 1
ATOM 755 C CA . CYS A 1 95 ? -1.944 6.204 -8.169 1.00 93.81 95 CYS A CA 1
ATOM 756 C C . CYS A 1 95 ? -3.302 5.747 -7.623 1.00 93.81 95 CYS A C 1
ATOM 758 O O . CYS A 1 95 ? -4.287 6.471 -7.720 1.00 93.81 95 CYS A O 1
ATOM 760 N N . LEU A 1 96 ? -3.350 4.550 -7.036 1.00 93.62 96 LEU A N 1
ATOM 761 C CA . LEU A 1 96 ? -4.578 3.938 -6.520 1.00 93.62 96 LEU A CA 1
ATOM 762 C C . LEU A 1 96 ? -5.128 4.667 -5.299 1.00 93.62 96 LEU A C 1
ATOM 764 O O . LEU A 1 96 ? -6.342 4.759 -5.137 1.00 93.62 96 LEU A O 1
ATOM 768 N N . LEU A 1 97 ? -4.240 5.224 -4.478 1.00 90.75 97 LEU A N 1
ATOM 769 C CA . LEU A 1 97 ? 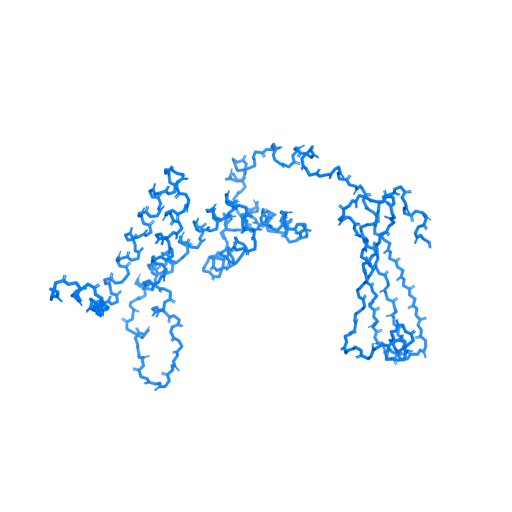-4.610 6.099 -3.378 1.00 90.75 97 LEU A CA 1
ATOM 770 C C . LEU A 1 97 ? -5.320 7.365 -3.891 1.00 90.75 97 LEU A C 1
ATOM 772 O O . LEU A 1 97 ? -6.300 7.786 -3.293 1.00 90.75 97 LEU A O 1
ATOM 776 N N . LYS A 1 98 ? -4.887 7.940 -5.024 1.00 90.06 98 LYS A N 1
ATOM 777 C CA . LYS A 1 98 ? -5.585 9.073 -5.666 1.00 90.06 98 LYS A CA 1
ATOM 778 C C . LYS A 1 98 ? -6.914 8.682 -6.323 1.00 90.06 98 LYS A C 1
ATOM 780 O O . LYS A 1 98 ? -7.781 9.536 -6.456 1.00 90.06 98 LYS A O 1
ATOM 785 N N . ASP A 1 99 ? -7.074 7.416 -6.706 1.00 90.12 99 ASP A N 1
ATOM 786 C CA . ASP A 1 99 ? -8.312 6.844 -7.265 1.00 90.12 99 ASP A CA 1
ATOM 787 C C . ASP A 1 99 ? -9.258 6.282 -6.178 1.00 90.12 99 ASP A C 1
ATOM 789 O O . ASP A 1 99 ? -10.248 5.622 -6.490 1.00 90.12 99 ASP A O 1
ATOM 793 N N . ASN A 1 100 ? -8.958 6.502 -4.890 1.00 89.50 100 ASN A N 1
ATOM 794 C CA . ASN A 1 100 ? -9.728 6.012 -3.739 1.00 89.50 100 ASN A CA 1
ATOM 795 C C . ASN A 1 100 ? -9.910 4.478 -3.691 1.00 89.50 100 ASN A C 1
ATOM 797 O O . ASN A 1 100 ? -10.897 3.958 -3.171 1.00 89.50 100 ASN A O 1
ATOM 801 N N . ARG A 1 101 ? -8.962 3.713 -4.250 1.00 90.50 101 ARG A N 1
ATOM 802 C CA . ARG A 1 101 ? -8.998 2.239 -4.303 1.00 90.50 101 ARG A CA 1
ATOM 803 C C . ARG A 1 101 ? -8.195 1.626 -3.159 1.00 90.50 101 ARG A C 1
ATOM 805 O O . ARG A 1 101 ? -7.172 0.979 -3.388 1.00 90.50 101 ARG A O 1
ATOM 812 N N . TRP A 1 102 ? -8.681 1.810 -1.936 1.00 91.25 102 TRP A N 1
ATOM 813 C CA . TRP A 1 102 ? -7.959 1.524 -0.690 1.00 91.25 102 TRP A CA 1
ATOM 814 C C . TRP A 1 102 ? -7.457 0.077 -0.564 1.00 91.25 102 TRP A C 1
ATOM 816 O O . TRP A 1 102 ? -6.269 -0.129 -0.319 1.00 91.25 102 TRP A O 1
ATOM 826 N N . ASP A 1 103 ? -8.298 -0.929 -0.835 1.00 92.81 103 ASP A N 1
ATOM 827 C CA . ASP A 1 103 ? -7.906 -2.348 -0.735 1.00 92.81 103 ASP A CA 1
ATOM 828 C C . ASP A 1 103 ? -6.725 -2.695 -1.650 1.00 92.81 103 ASP A C 1
ATOM 830 O O . ASP A 1 103 ? -5.785 -3.402 -1.277 1.00 92.81 103 ASP A O 1
ATOM 834 N N . ARG A 1 104 ? -6.751 -2.159 -2.877 1.00 93.81 104 ARG A N 1
ATOM 835 C CA . ARG A 1 104 ? -5.681 -2.378 -3.856 1.00 93.81 104 ARG A CA 1
ATOM 836 C C . ARG A 1 104 ? -4.422 -1.619 -3.462 1.00 93.81 104 ARG A C 1
ATOM 838 O O . ARG A 1 104 ? -3.332 -2.155 -3.642 1.00 93.81 104 ARG A O 1
ATOM 845 N N . THR A 1 105 ? -4.556 -0.414 -2.911 1.00 95.50 105 THR A N 1
ATOM 846 C CA . THR A 1 105 ? -3.424 0.342 -2.361 1.00 95.50 105 THR A CA 1
ATOM 847 C C . THR A 1 105 ? -2.705 -0.470 -1.289 1.00 95.50 105 THR A C 1
ATOM 849 O O . THR A 1 105 ? -1.491 -0.637 -1.382 1.00 95.50 105 THR A O 1
ATOM 852 N N . ILE A 1 106 ? -3.440 -1.061 -0.341 1.00 95.75 106 ILE A N 1
ATOM 853 C CA . ILE A 1 106 ? -2.862 -1.915 0.709 1.00 95.75 106 ILE A CA 1
ATOM 854 C C . ILE A 1 106 ? -2.110 -3.098 0.101 1.00 95.75 106 ILE A C 1
ATOM 856 O O . ILE A 1 106 ? -0.977 -3.371 0.498 1.00 95.75 106 ILE A O 1
ATOM 860 N N . HIS A 1 107 ? -2.700 -3.769 -0.893 1.00 95.75 107 HIS A N 1
ATOM 861 C CA . HIS A 1 107 ? -2.045 -4.879 -1.582 1.00 95.75 107 HIS A CA 1
ATOM 862 C C . HIS A 1 107 ? -0.689 -4.472 -2.181 1.00 95.75 107 HIS A C 1
ATOM 864 O O . HIS A 1 107 ? 0.321 -5.114 -1.898 1.00 95.75 107 HIS A O 1
ATOM 870 N N . TYR A 1 108 ? -0.632 -3.387 -2.961 1.00 96.44 108 TYR A N 1
ATOM 871 C CA . TYR A 1 108 ? 0.624 -2.948 -3.581 1.00 96.44 108 TYR A CA 1
ATOM 872 C C . TYR A 1 108 ? 1.630 -2.383 -2.576 1.00 96.44 108 TYR A C 1
ATOM 874 O O . TYR A 1 108 ? 2.829 -2.596 -2.748 1.00 96.44 108 TYR A O 1
ATOM 882 N N . CYS A 1 109 ? 1.177 -1.729 -1.503 1.00 96.25 109 CYS A N 1
ATOM 883 C CA . CYS A 1 109 ? 2.061 -1.344 -0.405 1.00 96.25 109 CYS A CA 1
ATOM 884 C C . CYS A 1 109 ? 2.686 -2.572 0.264 1.00 96.25 109 CYS A C 1
ATOM 886 O O . CYS A 1 109 ? 3.881 -2.564 0.533 1.00 96.25 109 CYS A O 1
ATOM 888 N N . ASN A 1 110 ? 1.920 -3.643 0.488 1.00 96.62 110 ASN A N 1
ATOM 889 C CA . ASN A 1 110 ? 2.459 -4.883 1.047 1.00 96.62 110 ASN A CA 1
ATOM 890 C C . ASN A 1 110 ? 3.519 -5.505 0.129 1.00 96.62 110 ASN A C 1
ATOM 892 O O . ASN A 1 110 ? 4.566 -5.921 0.614 1.00 96.62 110 ASN A O 1
ATOM 896 N N . GLU A 1 111 ? 3.290 -5.529 -1.187 1.00 94.81 111 GLU A N 1
ATOM 897 C CA . GLU A 1 111 ? 4.288 -6.013 -2.152 1.00 94.81 111 GLU A CA 1
ATOM 898 C C . GLU A 1 111 ? 5.554 -5.139 -2.168 1.00 94.81 111 GLU A C 1
ATOM 900 O O . GLU A 1 111 ? 6.661 -5.667 -2.225 1.00 94.81 111 GLU A O 1
ATOM 905 N N . ALA A 1 112 ? 5.418 -3.814 -2.057 1.00 95.44 112 ALA A N 1
ATOM 906 C CA . ALA A 1 112 ? 6.563 -2.910 -1.946 1.00 95.44 112 ALA A CA 1
ATOM 907 C C . ALA A 1 112 ? 7.353 -3.142 -0.644 1.00 95.44 112 ALA A C 1
ATOM 909 O O . ALA A 1 112 ? 8.582 -3.201 -0.672 1.00 95.44 112 ALA A O 1
ATOM 910 N N . LEU A 1 113 ? 6.655 -3.330 0.480 1.00 95.19 113 LEU A N 1
ATOM 911 C CA . LEU A 1 113 ? 7.255 -3.549 1.799 1.00 95.19 113 LEU A CA 1
ATOM 912 C C . LEU A 1 113 ? 7.913 -4.927 1.943 1.00 95.19 113 LEU A C 1
ATOM 914 O O . LEU A 1 113 ? 8.821 -5.075 2.751 1.00 95.19 113 LEU A O 1
ATOM 918 N N . LYS A 1 114 ? 7.525 -5.927 1.142 1.00 94.19 114 LYS A N 1
ATOM 919 C CA . LYS A 1 114 ? 8.276 -7.192 1.050 1.00 94.19 114 LYS A CA 1
ATOM 920 C C . LYS A 1 114 ? 9.691 -6.986 0.504 1.00 94.19 114 LYS A C 1
ATOM 922 O O . LYS A 1 114 ? 10.596 -7.704 0.908 1.00 94.19 114 LYS A O 1
ATOM 927 N N . ILE A 1 115 ? 9.871 -6.024 -0.407 1.00 92.38 115 ILE A N 1
ATOM 928 C CA . ILE A 1 115 ? 11.171 -5.712 -1.020 1.00 92.38 115 ILE A CA 1
ATOM 929 C C . ILE A 1 115 ? 11.949 -4.725 -0.143 1.00 92.38 115 ILE A C 1
ATOM 931 O O . ILE A 1 115 ? 13.128 -4.930 0.124 1.00 92.38 115 ILE A O 1
ATOM 935 N N . GLN A 1 116 ? 11.291 -3.657 0.316 1.00 92.94 116 GLN A N 1
ATOM 936 C CA . GLN A 1 116 ? 11.876 -2.644 1.198 1.00 92.94 116 GLN A CA 1
ATOM 937 C C . GLN A 1 116 ? 10.989 -2.435 2.435 1.00 92.94 116 GLN A C 1
ATOM 939 O O . GLN A 1 116 ? 10.113 -1.567 2.413 1.00 92.94 116 GLN A O 1
ATOM 944 N N . PRO A 1 117 ? 11.207 -3.201 3.522 1.00 92.62 117 PRO A N 1
ATOM 945 C CA . PRO A 1 117 ? 10.361 -3.146 4.718 1.00 92.62 117 PRO A CA 1
ATOM 946 C C . PRO A 1 117 ? 10.368 -1.796 5.439 1.00 92.62 117 PRO A C 1
ATOM 948 O O . PRO A 1 117 ? 9.370 -1.410 6.036 1.00 92.62 117 PRO A O 1
ATOM 951 N N . SER A 1 118 ? 11.481 -1.067 5.366 1.00 90.19 118 SER A N 1
ATOM 952 C CA . SER A 1 118 ? 11.698 0.217 6.041 1.00 90.19 118 SER A CA 1
ATOM 953 C C . SER A 1 118 ? 11.367 1.430 5.163 1.00 90.19 118 SER A C 1
ATOM 955 O O . SER A 1 118 ? 11.944 2.501 5.334 1.00 90.19 118 SER A O 1
ATOM 957 N N . ASN A 1 119 ? 10.463 1.292 4.187 1.00 92.00 119 ASN A N 1
ATOM 958 C CA . ASN A 1 119 ? 10.093 2.413 3.327 1.00 92.00 119 ASN A CA 1
ATOM 959 C C . ASN A 1 119 ? 8.949 3.252 3.925 1.00 92.00 119 ASN A C 1
ATOM 961 O O . ASN A 1 119 ? 7.785 2.840 3.894 1.00 92.00 119 ASN A O 1
ATOM 965 N N . ALA A 1 120 ? 9.265 4.469 4.380 1.00 91.38 120 ALA A N 1
ATOM 966 C CA . ALA A 1 120 ? 8.295 5.385 4.984 1.00 91.38 120 ALA A CA 1
ATOM 967 C C . ALA A 1 120 ? 7.118 5.724 4.047 1.00 91.38 120 ALA A C 1
ATOM 969 O O . ALA A 1 120 ? 5.966 5.738 4.474 1.00 91.38 120 ALA A O 1
ATOM 970 N N . LYS A 1 121 ? 7.363 5.911 2.740 1.00 90.88 121 LYS A N 1
ATOM 971 C CA . LYS A 1 121 ? 6.313 6.258 1.755 1.00 90.88 121 LYS A CA 1
ATOM 972 C C . LYS A 1 121 ? 5.296 5.138 1.569 1.00 90.88 121 LYS A C 1
ATOM 974 O O . LYS A 1 121 ? 4.100 5.411 1.458 1.00 90.88 121 LYS A O 1
ATOM 979 N N . ALA A 1 122 ? 5.757 3.891 1.510 1.00 93.56 122 ALA A N 1
ATOM 980 C CA . ALA A 1 122 ? 4.879 2.734 1.381 1.00 93.56 122 ALA A CA 1
ATOM 981 C C . ALA A 1 122 ? 4.052 2.513 2.660 1.00 93.56 122 ALA A C 1
ATOM 983 O O . ALA A 1 122 ? 2.844 2.285 2.557 1.00 93.56 122 ALA A O 1
ATOM 984 N N . LEU A 1 123 ? 4.672 2.654 3.842 1.00 93.81 123 LEU A N 1
ATOM 985 C CA . LEU A 1 123 ? 3.988 2.596 5.141 1.00 93.81 123 LEU A CA 1
ATOM 986 C C . LEU A 1 123 ? 2.931 3.694 5.269 1.00 93.81 123 LEU A C 1
ATOM 988 O O . LEU A 1 123 ? 1.772 3.398 5.536 1.00 93.81 123 LEU A O 1
ATOM 992 N N . PHE A 1 124 ? 3.289 4.940 4.962 1.00 92.88 124 PHE A N 1
ATOM 993 C CA . PHE A 1 124 ? 2.372 6.075 5.022 1.00 92.88 124 PHE A CA 1
ATOM 994 C C . PHE A 1 124 ? 1.146 5.884 4.121 1.00 92.88 124 PHE A C 1
ATOM 996 O O . PHE A 1 124 ? 0.009 6.039 4.563 1.00 92.88 124 PHE A O 1
ATOM 1003 N N . ARG A 1 125 ? 1.353 5.473 2.862 1.00 94.00 125 ARG A N 1
ATOM 1004 C CA . ARG A 1 125 ? 0.250 5.204 1.919 1.00 94.00 125 ARG A CA 1
ATOM 1005 C C . ARG A 1 125 ? -0.637 4.048 2.378 1.00 94.0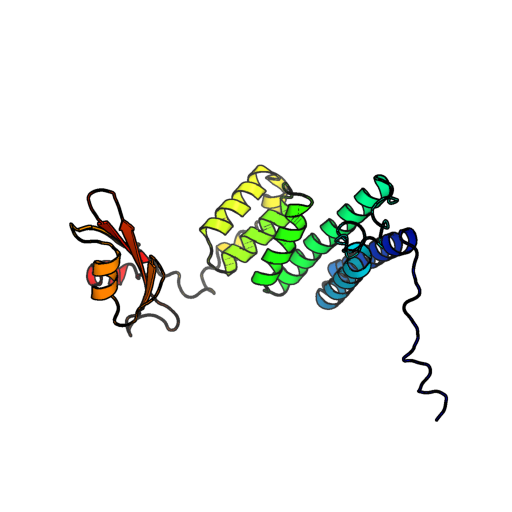0 125 ARG A C 1
ATOM 1007 O O . ARG A 1 125 ? -1.846 4.091 2.160 1.00 94.00 125 ARG A O 1
ATOM 1014 N N . ARG A 1 126 ? -0.052 3.024 3.009 1.00 95.44 126 ARG A N 1
ATOM 1015 C CA . ARG A 1 126 ? -0.801 1.898 3.581 1.00 95.44 126 ARG A CA 1
ATOM 1016 C C . ARG A 1 126 ? -1.629 2.346 4.785 1.00 95.44 126 ARG A C 1
ATOM 1018 O O . ARG A 1 126 ? -2.813 2.028 4.841 1.00 95.44 126 ARG A O 1
ATOM 1025 N N . GLY A 1 127 ? -1.044 3.155 5.668 1.00 93.50 127 GLY A N 1
ATOM 1026 C CA . GLY A 1 127 ? -1.724 3.759 6.811 1.00 93.50 127 GLY A CA 1
ATOM 1027 C C . GLY A 1 127 ? -2.905 4.640 6.397 1.00 93.50 127 GLY A C 1
ATOM 1028 O O . GLY A 1 127 ? -3.998 4.483 6.931 1.00 93.50 127 GLY A O 1
ATOM 1029 N N . GLN A 1 128 ? -2.735 5.484 5.372 1.00 90.38 128 GLN A N 1
ATOM 1030 C CA . GLN A 1 128 ? -3.834 6.272 4.797 1.00 90.38 128 GLN A CA 1
ATOM 1031 C C . GLN A 1 128 ? -4.960 5.392 4.239 1.00 90.38 128 GLN A C 1
ATOM 1033 O O . GLN A 1 128 ? -6.136 5.662 4.470 1.00 90.38 128 GLN A O 1
ATOM 1038 N N . ALA A 1 129 ? -4.622 4.313 3.529 1.00 92.38 129 ALA A N 1
ATOM 1039 C CA . ALA A 1 129 ? -5.627 3.389 3.016 1.00 92.38 129 ALA A CA 1
ATOM 1040 C C . ALA A 1 129 ? -6.380 2.657 4.145 1.00 92.38 129 ALA A C 1
ATOM 1042 O O . ALA A 1 129 ? -7.600 2.530 4.065 1.00 92.38 129 ALA A O 1
ATOM 1043 N N . TYR A 1 130 ? -5.695 2.230 5.214 1.00 92.31 130 TYR A N 1
ATOM 1044 C CA . TYR A 1 130 ? -6.348 1.646 6.394 1.00 92.31 130 TYR A CA 1
ATOM 1045 C C . TYR A 1 130 ? -7.254 2.641 7.118 1.00 92.31 130 TYR A C 1
ATOM 1047 O O . TYR A 1 130 ? -8.350 2.267 7.531 1.00 92.31 130 TYR A O 1
ATOM 1055 N N . PHE A 1 131 ? -6.841 3.907 7.208 1.00 87.88 131 PHE A N 1
ATOM 1056 C CA . PHE A 1 131 ? -7.657 4.971 7.784 1.00 87.88 131 PHE A CA 1
ATOM 1057 C C . PHE A 1 131 ? -8.988 5.120 7.032 1.00 87.88 131 PHE A C 1
ATOM 1059 O O . PHE A 1 131 ? -10.052 5.114 7.646 1.00 87.88 131 PHE A O 1
ATOM 1066 N N . HIS A 1 132 ? -8.951 5.146 5.695 1.00 85.69 132 HIS A N 1
ATOM 1067 C CA . HIS A 1 132 ? -10.164 5.209 4.872 1.00 85.69 132 HIS A CA 1
ATOM 1068 C C . HIS A 1 132 ? -11.031 3.942 4.929 1.00 85.69 132 HIS A C 1
ATOM 1070 O O . HIS A 1 132 ? -12.232 4.019 4.678 1.00 85.69 132 HIS A O 1
ATOM 1076 N N . LEU A 1 133 ? -10.451 2.789 5.275 1.00 86.62 133 LEU A N 1
ATOM 1077 C CA . LEU A 1 133 ? -11.183 1.542 5.531 1.00 86.62 133 LEU A CA 1
ATOM 1078 C C . LEU A 1 133 ? -11.648 1.395 6.990 1.00 86.62 133 LEU A C 1
ATOM 1080 O O . LEU A 1 133 ? -12.183 0.348 7.350 1.00 86.62 133 LEU A O 1
ATOM 1084 N N . ASN A 1 134 ? -11.471 2.430 7.819 1.00 85.00 134 ASN A N 1
ATOM 1085 C CA . ASN A 1 134 ? -11.835 2.448 9.237 1.00 85.00 134 ASN A CA 1
ATOM 1086 C C . ASN A 1 134 ? -11.076 1.417 10.107 1.00 85.00 134 ASN A C 1
ATOM 1088 O O . ASN A 1 134 ? -11.512 1.083 11.207 1.00 85.00 134 ASN A O 1
ATOM 1092 N N . ASP A 1 135 ? -9.919 0.929 9.643 1.00 87.56 135 ASP A N 1
ATOM 1093 C CA . ASP A 1 135 ? -9.001 0.089 10.424 1.00 87.56 135 ASP A CA 1
ATOM 1094 C C . ASP A 1 135 ? -7.962 0.982 11.122 1.00 87.56 135 ASP A C 1
ATOM 1096 O O . ASP A 1 135 ? -6.798 1.088 10.723 1.00 87.56 135 ASP A O 1
ATOM 1100 N N . LEU A 1 136 ? -8.430 1.703 12.145 1.00 84.62 136 LEU A N 1
ATOM 1101 C CA . LEU A 1 136 ? -7.656 2.747 12.821 1.00 84.62 136 LEU A CA 1
ATOM 1102 C C . LEU A 1 136 ? -6.423 2.194 13.548 1.00 84.62 136 LEU A C 1
ATOM 1104 O O . LEU A 1 136 ? -5.381 2.843 13.555 1.00 84.62 136 LEU A O 1
ATOM 1108 N N . GLU A 1 137 ? -6.502 0.977 14.096 1.00 87.56 137 GLU A N 1
ATOM 1109 C CA . GLU A 1 137 ? -5.381 0.342 14.802 1.00 87.56 137 GLU A CA 1
ATOM 1110 C C . GLU A 1 137 ? -4.196 0.072 13.865 1.00 87.56 137 GLU A C 1
ATOM 1112 O O . GLU A 1 137 ? -3.036 0.308 14.218 1.00 87.56 137 GLU A O 1
ATOM 1117 N N . LYS A 1 138 ? -4.461 -0.433 12.651 1.00 89.88 138 LYS A N 1
ATOM 1118 C CA . LYS A 1 138 ? -3.398 -0.646 11.658 1.00 89.88 138 LYS A CA 1
ATOM 1119 C C . LYS A 1 138 ? -2.921 0.663 11.050 1.00 89.88 138 LYS A C 1
ATOM 1121 O O . LYS A 1 138 ? -1.719 0.801 10.828 1.00 89.88 138 LYS A O 1
ATO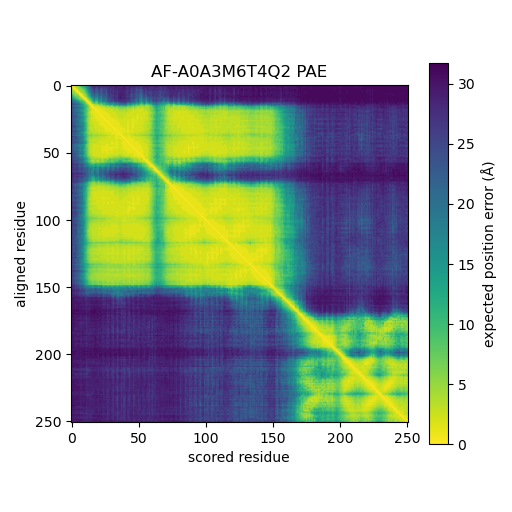M 1126 N N . ALA A 1 139 ? -3.831 1.610 10.821 1.00 88.31 139 ALA A N 1
ATOM 1127 C CA . ALA A 1 139 ? -3.483 2.933 10.321 1.00 88.31 139 ALA A CA 1
ATOM 1128 C C . ALA A 1 139 ? -2.499 3.643 11.256 1.00 88.31 139 ALA A C 1
ATOM 1130 O O . ALA A 1 139 ? -1.442 4.082 10.811 1.00 88.31 139 ALA A O 1
ATOM 1131 N N . GLU A 1 140 ? -2.797 3.690 12.555 1.00 86.62 140 GLU A N 1
ATOM 1132 C CA . GLU A 1 140 ? -1.940 4.333 13.551 1.00 86.62 140 GLU A CA 1
ATOM 1133 C C . GLU A 1 140 ? -0.559 3.671 13.627 1.00 86.62 140 GLU A C 1
ATOM 1135 O O . GLU A 1 140 ? 0.456 4.36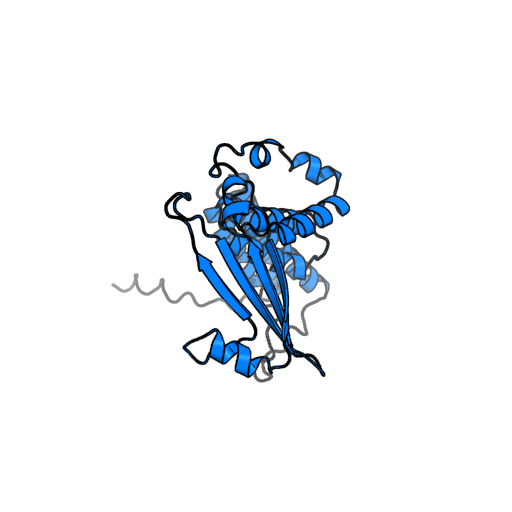7 13.639 1.00 86.62 140 GLU A O 1
ATOM 1140 N N . ARG A 1 141 ? -0.501 2.330 13.612 1.00 90.75 141 ARG A N 1
ATOM 1141 C CA . ARG A 1 141 ? 0.768 1.585 13.617 1.00 90.75 141 ARG A CA 1
ATOM 1142 C C . ARG A 1 141 ? 1.644 1.947 12.416 1.00 90.75 141 ARG A C 1
ATOM 1144 O O . ARG A 1 141 ? 2.831 2.210 12.588 1.00 90.75 141 ARG A O 1
ATOM 1151 N N . ASP A 1 142 ? 1.068 1.949 11.217 1.00 90.94 142 ASP A N 1
ATOM 1152 C CA . ASP A 1 142 ? 1.806 2.230 9.984 1.00 90.94 142 ASP A CA 1
ATOM 1153 C C . ASP A 1 142 ? 2.243 3.696 9.887 1.00 90.94 142 ASP A C 1
ATOM 1155 O O . ASP A 1 142 ? 3.347 3.976 9.422 1.00 90.94 142 ASP A O 1
ATOM 1159 N N . LEU A 1 143 ? 1.398 4.628 10.338 1.00 88.50 143 LEU A N 1
ATOM 1160 C CA . LEU A 1 143 ? 1.711 6.056 10.347 1.00 88.50 143 LEU A CA 1
ATOM 1161 C C . LEU A 1 143 ? 2.815 6.385 11.358 1.00 88.50 143 LEU A C 1
ATOM 1163 O O . LEU A 1 143 ? 3.745 7.102 10.998 1.00 88.50 143 LEU A O 1
ATOM 1167 N N . LYS A 1 144 ? 2.773 5.803 12.564 1.00 89.25 144 LYS A N 1
ATOM 1168 C CA . LYS A 1 144 ? 3.849 5.936 13.561 1.00 89.25 144 LYS A CA 1
ATOM 1169 C C . LYS A 1 144 ? 5.168 5.361 13.057 1.00 89.25 144 LYS A C 1
ATOM 1171 O O . LYS A 1 144 ? 6.194 6.023 13.135 1.00 89.25 144 LYS A O 1
ATOM 1176 N N . ALA A 1 145 ? 5.138 4.163 12.471 1.00 89.56 145 ALA A N 1
ATOM 1177 C CA . ALA A 1 145 ? 6.338 3.559 11.896 1.00 89.56 145 ALA A CA 1
ATOM 1178 C C . ALA A 1 145 ? 6.918 4.404 10.748 1.00 89.56 145 ALA A C 1
ATOM 1180 O O . ALA A 1 145 ? 8.132 4.502 10.603 1.00 89.56 145 ALA A O 1
ATOM 1181 N N . ALA A 1 146 ? 6.069 5.036 9.931 1.00 89.06 146 ALA A N 1
ATOM 1182 C CA . ALA A 1 146 ? 6.533 5.965 8.908 1.00 89.06 146 ALA A CA 1
ATOM 1183 C C . ALA A 1 146 ? 7.175 7.223 9.529 1.00 89.06 146 ALA A C 1
ATOM 1185 O O . ALA A 1 146 ? 8.202 7.682 9.028 1.00 89.06 146 ALA A O 1
ATOM 1186 N N . GLU A 1 147 ? 6.590 7.757 10.607 1.00 86.69 147 GLU A N 1
ATOM 1187 C CA . GLU A 1 147 ? 7.070 8.941 11.340 1.00 86.69 147 GLU A CA 1
ATOM 1188 C C . GLU A 1 147 ? 8.436 8.725 11.984 1.00 86.69 147 GLU A C 1
ATOM 1190 O O . GLU A 1 147 ? 9.301 9.594 11.896 1.00 86.69 147 GLU A O 1
ATOM 1195 N N . GLU A 1 148 ? 8.667 7.542 12.545 1.00 87.62 148 GLU A N 1
ATOM 1196 C CA . GLU A 1 148 ? 9.965 7.157 13.102 1.00 87.62 148 GLU A CA 1
ATOM 1197 C C . GLU A 1 148 ? 11.069 7.066 12.035 1.00 87.62 148 GLU A C 1
ATOM 1199 O O . GLU A 1 148 ? 12.239 7.304 12.338 1.00 87.62 148 GLU A O 1
ATOM 1204 N N . LEU A 1 149 ? 10.717 6.727 10.789 1.00 86.12 149 LEU A N 1
ATOM 1205 C CA . LEU A 1 149 ? 11.677 6.533 9.698 1.00 86.12 149 LEU A CA 1
ATOM 1206 C C . LEU A 1 149 ? 12.049 7.837 8.980 1.00 86.12 149 LEU A C 1
ATOM 1208 O O . LEU A 1 149 ? 13.226 8.066 8.710 1.00 86.12 149 LEU A O 1
ATOM 1212 N N . GLU A 1 150 ? 11.067 8.678 8.642 1.00 81.00 150 GLU A N 1
ATOM 1213 C CA . GLU A 1 150 ? 11.284 9.948 7.929 1.00 81.00 150 GLU A CA 1
ATOM 1214 C C . GLU A 1 150 ? 10.416 11.078 8.523 1.00 81.00 150 GLU A C 1
ATOM 1216 O O . GLU A 1 150 ? 9.422 11.494 7.912 1.00 81.00 150 GLU A O 1
ATOM 1221 N N . PRO A 1 151 ? 10.791 11.633 9.692 1.00 70.62 151 PRO A N 1
ATOM 1222 C CA . PRO A 1 151 ? 10.001 12.668 10.368 1.00 70.62 151 PRO A CA 1
ATOM 1223 C C . PRO A 1 151 ? 9.854 13.959 9.537 1.00 70.62 151 PRO A C 1
ATOM 1225 O O . PRO A 1 151 ? 8.819 14.627 9.580 1.00 70.62 151 PRO A O 1
ATOM 1228 N N . GLU A 1 152 ? 10.853 14.304 8.718 1.00 61.06 152 GLU A N 1
ATOM 1229 C CA . GLU A 1 152 ? 10.838 15.524 7.899 1.00 61.06 152 GLU A CA 1
ATOM 1230 C C . GLU A 1 152 ? 9.936 15.419 6.657 1.00 61.06 152 GLU A C 1
ATOM 1232 O O . GLU A 1 152 ? 9.215 16.369 6.340 1.00 61.06 152 GLU A O 1
ATOM 1237 N N . GLU A 1 153 ? 9.921 14.282 5.951 1.00 56.69 153 GLU A N 1
ATOM 1238 C CA . GLU A 1 153 ? 9.125 14.131 4.721 1.00 56.69 153 GLU A CA 1
ATOM 1239 C C . GLU A 1 153 ? 7.619 14.003 5.026 1.00 56.69 153 GLU A C 1
ATOM 1241 O O . GLU A 1 153 ? 6.769 14.447 4.242 1.00 56.69 153 GLU A O 1
ATOM 1246 N N . LEU A 1 154 ? 7.283 13.502 6.218 1.00 55.03 154 LEU A N 1
ATOM 1247 C CA . LEU A 1 154 ? 5.912 13.440 6.710 1.00 55.03 154 LEU A CA 1
ATOM 1248 C C . LEU A 1 154 ? 5.347 14.802 7.080 1.00 55.03 154 LEU A C 1
ATOM 1250 O O . LEU A 1 154 ? 4.201 15.052 6.727 1.00 55.03 154 LEU A O 1
ATOM 1254 N N . SER A 1 155 ? 6.139 15.723 7.635 1.00 53.38 155 SER A N 1
ATOM 1255 C CA . SER A 1 155 ? 5.694 17.105 7.894 1.00 53.38 155 SER A CA 1
ATOM 1256 C C . SER A 1 155 ? 5.195 17.835 6.632 1.00 53.38 155 SER A C 1
ATOM 1258 O O . SER A 1 155 ? 4.348 18.721 6.710 1.00 53.38 155 SER A O 1
ATOM 1260 N N . ARG A 1 156 ? 5.680 17.429 5.446 1.00 52.31 156 ARG A N 1
ATOM 1261 C CA . ARG A 1 156 ? 5.286 17.968 4.133 1.00 52.31 156 ARG A CA 1
ATOM 1262 C C . ARG A 1 156 ? 4.063 17.265 3.530 1.00 52.31 156 ARG A C 1
ATOM 1264 O O . ARG A 1 156 ? 3.332 17.882 2.757 1.00 52.31 156 ARG A O 1
ATOM 1271 N N . CYS A 1 157 ? 3.863 15.980 3.836 1.00 48.91 157 CYS A N 1
ATOM 1272 C CA . CYS A 1 157 ? 2.709 15.190 3.381 1.00 48.91 157 CYS A CA 1
ATOM 1273 C C . CYS A 1 157 ? 1.502 15.290 4.331 1.00 48.91 157 CYS A C 1
ATOM 1275 O O . CYS A 1 157 ? 0.370 15.086 3.891 1.00 48.91 157 CYS A O 1
ATOM 1277 N N . PHE A 1 158 ? 1.731 15.642 5.598 1.00 45.09 158 PHE A N 1
ATOM 1278 C CA . PHE A 1 158 ? 0.723 16.106 6.544 1.00 45.09 158 PHE A CA 1
ATOM 1279 C C . PHE A 1 158 ? 0.282 17.512 6.114 1.00 45.09 158 PHE A C 1
ATOM 1281 O O . PHE A 1 158 ? 0.783 18.521 6.598 1.00 45.09 158 PHE A O 1
ATOM 1288 N N . LEU A 1 159 ? -0.661 17.609 5.175 1.00 35.41 159 LEU A N 1
ATOM 1289 C CA . LEU A 1 159 ? -1.569 18.751 5.209 1.00 35.41 159 LEU A CA 1
ATOM 1290 C C . LEU A 1 159 ? -2.603 18.435 6.295 1.00 35.41 159 LEU A C 1
ATOM 1292 O O . LEU A 1 159 ? -3.356 17.473 6.131 1.00 35.41 159 LEU A O 1
ATOM 1296 N N . PRO A 1 160 ? -2.679 19.216 7.388 1.00 41.19 160 PRO A N 1
ATOM 1297 C CA . PRO A 1 160 ? -3.655 19.010 8.459 1.00 41.19 160 PRO A CA 1
ATOM 1298 C C . PRO A 1 160 ? -5.115 19.219 8.029 1.00 41.19 160 PRO A C 1
ATOM 1300 O O . PRO A 1 160 ? -5.988 19.302 8.881 1.00 41.19 160 PRO A O 1
ATOM 1303 N N . THR A 1 161 ? -5.414 19.356 6.737 1.00 45.12 161 THR A N 1
ATOM 1304 C CA . THR A 1 161 ? -6.741 19.755 6.262 1.00 45.12 161 THR A CA 1
ATOM 1305 C C . THR A 1 161 ? -7.694 18.581 6.061 1.00 45.12 161 THR A C 1
ATOM 1307 O O . THR A 1 161 ? -8.878 18.740 6.329 1.00 45.12 161 THR A O 1
ATOM 1310 N N . ASP A 1 162 ? -7.207 17.390 5.693 1.00 41.28 162 ASP A N 1
ATOM 1311 C CA . ASP A 1 162 ? -8.099 16.260 5.359 1.00 41.28 162 ASP A CA 1
ATOM 1312 C C . ASP A 1 162 ? -8.430 15.359 6.566 1.00 41.28 162 ASP A C 1
ATOM 1314 O O . ASP A 1 162 ? -9.394 14.600 6.524 1.00 41.28 162 ASP A O 1
ATOM 1318 N N . LEU A 1 163 ? -7.672 15.468 7.665 1.00 45.16 163 LEU A N 1
ATOM 1319 C CA . LEU A 1 163 ? -8.019 14.876 8.969 1.00 45.16 163 LEU A CA 1
ATOM 1320 C C . LEU A 1 163 ? -8.817 15.843 9.863 1.00 45.16 163 LEU A C 1
ATOM 1322 O O . LEU A 1 163 ? -9.457 15.399 10.813 1.00 45.16 163 LEU A O 1
ATOM 1326 N N . ALA A 1 164 ? -8.791 17.150 9.567 1.00 42.72 164 ALA A N 1
ATOM 1327 C CA . ALA A 1 164 ? -9.544 18.167 10.302 1.00 42.72 164 ALA A CA 1
ATOM 1328 C C . ALA A 1 164 ? -10.920 18.472 9.688 1.00 42.72 164 ALA A C 1
ATOM 1330 O O . ALA A 1 164 ? -11.795 18.961 10.401 1.00 42.72 164 ALA A O 1
ATOM 1331 N N . ASP A 1 165 ? -11.147 18.172 8.402 1.00 43.34 165 ASP A N 1
ATOM 1332 C CA . ASP A 1 165 ? -12.473 18.297 7.793 1.00 43.34 165 ASP A CA 1
ATOM 1333 C C . ASP A 1 165 ? -13.352 17.075 8.109 1.00 43.34 165 ASP A C 1
ATOM 1335 O O . ASP A 1 165 ? -13.715 16.263 7.257 1.00 43.34 165 ASP A O 1
ATOM 1339 N N . THR A 1 166 ? -13.732 16.960 9.379 1.00 45.72 166 THR A N 1
ATOM 1340 C CA . THR A 1 166 ? -14.762 16.030 9.862 1.00 45.72 166 THR A CA 1
ATOM 1341 C C . THR A 1 166 ? -16.173 16.403 9.381 1.00 45.72 166 THR A C 1
ATOM 1343 O O . THR A 1 166 ? -17.139 15.771 9.797 1.00 45.72 166 THR A O 1
ATOM 1346 N N . SER A 1 167 ? -16.330 17.400 8.494 1.00 41.75 167 SER A N 1
ATOM 1347 C CA . SER A 1 167 ? -17.642 17.829 7.988 1.00 41.75 167 SER A CA 1
ATOM 1348 C C . SER A 1 167 ? -18.185 16.970 6.836 1.00 41.75 167 SER A C 1
ATOM 1350 O O . SER A 1 167 ? -19.374 17.054 6.525 1.00 41.75 167 SER A O 1
ATOM 1352 N N . LYS A 1 168 ? -17.349 16.128 6.202 1.00 45.53 168 LYS A N 1
ATOM 1353 C CA . LYS A 1 168 ? -17.739 15.291 5.043 1.00 45.53 168 LYS A CA 1
ATOM 1354 C C . LYS A 1 168 ? -17.753 13.783 5.275 1.00 45.53 168 LYS A C 1
ATOM 1356 O O . LYS A 1 168 ? -18.258 13.051 4.426 1.00 45.53 168 LYS A O 1
ATOM 1361 N N . VAL A 1 169 ? -17.263 13.314 6.413 1.00 47.28 169 VAL A N 1
ATOM 1362 C CA . VAL A 1 169 ? -17.578 11.975 6.918 1.00 47.28 169 VAL A CA 1
ATOM 1363 C C . VAL A 1 169 ? -18.705 12.204 7.911 1.00 47.28 169 VAL A C 1
ATOM 1365 O O . VAL A 1 169 ? -18.568 13.085 8.753 1.00 47.28 169 VAL A O 1
ATOM 1368 N N . GLY A 1 170 ? -19.843 11.515 7.750 1.00 46.72 170 GLY A N 1
ATOM 1369 C CA . GLY A 1 170 ? -21.020 11.708 8.605 1.00 46.72 170 GLY A CA 1
ATOM 1370 C C . GLY A 1 170 ? -20.612 11.878 10.065 1.00 46.72 170 GLY A C 1
ATOM 1371 O O . GLY A 1 170 ? -19.715 11.161 10.506 1.00 46.72 170 GLY A O 1
ATOM 1372 N N . CYS A 1 171 ? -21.209 12.873 10.739 1.00 47.66 171 CYS A N 1
ATOM 1373 C CA . CYS A 1 171 ? -20.797 13.365 12.054 1.00 47.66 171 CYS A CA 1
ATOM 1374 C C . CYS A 1 171 ? -20.188 12.239 12.897 1.00 47.66 171 CYS A C 1
ATOM 1376 O O . CYS A 1 171 ? -20.896 11.250 13.117 1.00 47.66 171 CYS A O 1
ATOM 1378 N N . PRO A 1 172 ? -18.913 12.335 13.327 1.00 52.88 172 PRO A N 1
ATOM 1379 C CA . PRO A 1 172 ? -18.292 11.283 14.113 1.00 52.88 172 PRO A CA 1
ATOM 1380 C C . PRO A 1 172 ? -19.148 11.051 15.353 1.00 52.88 172 PRO A C 1
ATOM 1382 O O . PRO A 1 172 ? -19.216 11.883 16.256 1.00 52.88 172 PRO A O 1
ATOM 1385 N N . ILE A 1 173 ? -19.861 9.929 15.355 1.00 58.59 173 ILE A N 1
ATOM 1386 C CA . ILE A 1 173 ? -20.637 9.511 16.505 1.00 58.59 173 ILE A CA 1
ATOM 1387 C C . ILE A 1 173 ? -19.596 9.054 17.515 1.00 58.59 173 ILE A C 1
ATOM 1389 O O . ILE A 1 173 ? -18.884 8.076 17.276 1.00 58.59 173 ILE A O 1
ATOM 1393 N N . SER A 1 174 ? -19.474 9.783 18.623 1.00 63.06 174 SER A N 1
ATOM 1394 C CA . SER A 1 174 ? -18.704 9.307 19.768 1.00 63.06 174 SER A CA 1
ATOM 1395 C C . SER A 1 174 ? -19.272 7.945 20.148 1.00 63.06 174 SER A C 1
ATOM 1397 O O . SER A 1 174 ? -20.467 7.837 20.418 1.00 63.06 174 SER A O 1
ATOM 1399 N N . THR A 1 175 ? -18.462 6.889 20.066 1.00 67.06 175 THR A N 1
ATOM 1400 C CA . THR A 1 175 ? -18.908 5.534 20.393 1.00 67.06 175 THR A CA 1
ATOM 1401 C C . THR A 1 175 ? -18.178 5.023 21.616 1.00 67.06 175 THR A C 1
ATOM 1403 O O . THR A 1 175 ? -16.991 5.287 21.810 1.00 67.06 175 THR A O 1
ATOM 1406 N N . LYS A 1 176 ? -18.889 4.271 22.452 1.00 75.44 176 LYS A N 1
ATOM 1407 C CA . LYS A 1 176 ? -18.315 3.622 23.631 1.00 75.44 176 LYS A CA 1
ATOM 1408 C C . LYS A 1 176 ? -18.245 2.115 23.421 1.00 75.44 176 LYS A C 1
ATOM 1410 O O . LYS A 1 176 ? -19.115 1.512 22.793 1.00 75.44 176 LYS A O 1
ATOM 1415 N N . LYS A 1 177 ? -17.178 1.510 23.945 1.00 76.94 177 LYS A N 1
ATOM 1416 C CA . LYS A 1 177 ? -16.981 0.059 23.971 1.00 76.94 177 LYS A CA 1
ATOM 1417 C C . LYS A 1 177 ? -17.473 -0.481 25.308 1.00 76.94 177 LYS A C 1
ATOM 1419 O O . LYS A 1 177 ? -16.957 -0.085 26.350 1.00 76.94 177 LYS A O 1
ATOM 1424 N N . LEU A 1 178 ? -18.421 -1.412 25.273 1.00 75.31 178 LEU A N 1
ATOM 1425 C CA . LEU A 1 178 ? -18.835 -2.180 26.446 1.00 75.31 178 LEU A CA 1
ATOM 1426 C C . LEU A 1 178 ? -18.091 -3.519 26.437 1.00 75.31 178 LEU A C 1
ATOM 1428 O O . LEU A 1 178 ? -17.953 -4.156 25.392 1.00 75.31 178 LEU A O 1
ATOM 1432 N N . THR A 1 179 ? -17.562 -3.937 27.584 1.00 76.94 179 THR A N 1
ATOM 1433 C CA . THR A 1 179 ? -16.940 -5.258 27.747 1.00 76.94 179 THR A CA 1
ATOM 1434 C C . THR A 1 179 ? -17.515 -5.919 28.987 1.00 76.94 179 THR A C 1
ATOM 1436 O O . THR A 1 179 ? -17.448 -5.348 30.072 1.00 76.94 179 THR A O 1
ATOM 1439 N N . MET A 1 180 ? -18.065 -7.118 28.814 1.00 82.50 180 MET A N 1
ATOM 1440 C CA . MET A 1 180 ? -18.597 -7.949 29.887 1.00 82.50 180 MET A CA 1
ATOM 1441 C C . MET A 1 180 ? -17.882 -9.297 29.872 1.00 82.50 180 MET A C 1
ATOM 1443 O O . MET A 1 180 ? -17.696 -9.896 28.810 1.00 82.50 180 MET A O 1
ATOM 1447 N N . LYS A 1 181 ? -17.482 -9.766 31.052 1.00 83.75 181 LYS A N 1
ATOM 1448 C CA . LYS A 1 181 ? -16.873 -11.080 31.248 1.00 83.75 181 LYS A CA 1
ATOM 1449 C C . LYS A 1 181 ? -17.683 -11.875 32.256 1.00 83.75 181 LYS A C 1
ATOM 1451 O O . LYS A 1 181 ? -18.072 -11.322 33.281 1.00 83.75 181 LYS A O 1
ATOM 1456 N N . GLN A 1 182 ? -17.914 -13.145 31.955 1.00 84.94 182 GLN A N 1
ATOM 1457 C CA . GLN A 1 182 ? -18.634 -14.068 32.824 1.00 84.94 182 GLN A CA 1
ATOM 1458 C C . GLN A 1 182 ? -18.008 -15.461 32.730 1.00 84.94 182 GLN A C 1
ATOM 1460 O O . GLN A 1 182 ? -17.665 -15.916 31.641 1.00 84.94 182 GLN A O 1
ATOM 1465 N N . GLU A 1 183 ? -17.880 -16.140 33.866 1.00 87.06 183 GLU A N 1
ATOM 1466 C CA . GLU A 1 183 ? -17.353 -17.505 33.942 1.00 87.06 183 GLU A CA 1
ATOM 1467 C C . GLU A 1 183 ? -18.498 -18.512 34.114 1.00 87.06 183 GLU A C 1
ATOM 1469 O O . GLU A 1 183 ? -19.461 -18.250 34.846 1.00 87.06 183 GLU A O 1
ATOM 1474 N N . PHE A 1 184 ? -18.385 -19.660 33.442 1.00 79.69 184 PHE A N 1
ATOM 1475 C CA . PHE A 1 184 ? -19.356 -20.753 33.482 1.00 79.69 184 PHE A CA 1
ATOM 1476 C C . PHE A 1 184 ? -18.670 -22.095 33.764 1.00 79.69 184 PHE A C 1
ATOM 1478 O O . PHE A 1 184 ? -17.552 -22.340 33.314 1.00 79.69 184 PHE A O 1
ATOM 1485 N N . LEU A 1 185 ? -19.370 -22.980 34.479 1.00 83.38 185 LEU A N 1
ATOM 1486 C CA . LEU A 1 185 ? -18.929 -24.347 34.805 1.00 83.38 185 LEU A CA 1
ATOM 1487 C C . LEU A 1 185 ? -19.384 -25.388 33.762 1.00 83.38 185 LEU A C 1
ATOM 1489 O O . LEU A 1 185 ? -19.538 -26.564 34.077 1.00 83.38 185 LEU A O 1
ATOM 1493 N N . THR A 1 186 ? -19.664 -24.952 32.538 1.00 80.38 186 THR A N 1
ATOM 1494 C CA . THR A 1 186 ? -20.073 -25.800 31.408 1.00 80.38 186 THR A CA 1
ATOM 1495 C C . THR A 1 186 ? -19.018 -25.734 30.317 1.00 80.38 186 THR A C 1
ATOM 1497 O O . THR A 1 186 ? -18.163 -24.844 30.332 1.00 80.38 186 THR A O 1
ATOM 1500 N N . THR A 1 187 ? -19.075 -26.645 29.350 1.00 80.94 187 THR A N 1
ATOM 1501 C CA . THR A 1 187 ? -18.155 -26.603 28.207 1.00 80.94 187 THR A CA 1
ATOM 1502 C C . THR A 1 187 ? -18.526 -25.481 27.233 1.00 80.94 187 THR A C 1
ATOM 1504 O O . THR A 1 187 ? -19.681 -25.048 27.164 1.00 80.94 187 THR A O 1
ATOM 1507 N N . ALA A 1 188 ? -17.551 -25.004 26.459 1.00 78.06 188 ALA A N 1
ATOM 1508 C CA . ALA A 1 188 ? -17.771 -24.015 25.413 1.00 78.06 188 ALA A CA 1
ATOM 1509 C C . ALA A 1 188 ? -18.771 -24.527 24.365 1.00 78.06 188 ALA A C 1
ATOM 1511 O O . ALA A 1 188 ? -19.647 -23.771 23.957 1.00 78.06 188 ALA A O 1
ATOM 1512 N N . GLU A 1 189 ? -18.701 -25.809 23.988 1.00 77.88 189 GLU A N 1
ATOM 1513 C CA . GLU A 1 189 ? -19.608 -26.436 23.013 1.00 77.88 189 GLU A CA 1
ATOM 1514 C C . GLU A 1 189 ? -21.080 -26.387 23.453 1.00 77.88 189 GLU A C 1
ATOM 1516 O O . GLU A 1 189 ? -21.955 -26.017 22.669 1.00 77.88 189 GLU A O 1
ATOM 1521 N N . GLU A 1 190 ? -21.362 -26.700 24.720 1.00 77.62 190 GLU A N 1
ATOM 1522 C CA . GLU A 1 190 ? -22.718 -26.627 25.279 1.00 77.62 190 GLU A CA 1
ATOM 1523 C C . GLU A 1 190 ? -23.233 -25.187 25.322 1.00 77.62 190 GLU A C 1
ATOM 1525 O O . GLU A 1 190 ? -24.394 -24.921 25.000 1.00 77.62 190 GLU A O 1
ATOM 1530 N N . LEU A 1 191 ? -22.360 -24.242 25.681 1.00 75.94 191 LEU A N 1
ATOM 1531 C CA . LEU A 1 191 ? -22.709 -22.827 25.698 1.00 75.94 191 LEU A CA 1
ATOM 1532 C C . LEU A 1 191 ? -22.971 -22.304 24.273 1.00 75.94 191 LEU A C 1
ATOM 1534 O O . LEU A 1 191 ? -23.892 -21.517 24.066 1.00 75.94 191 LEU A O 1
ATOM 1538 N N . TYR A 1 192 ? -22.219 -22.779 23.277 1.00 73.50 192 TYR A N 1
ATOM 1539 C CA . TYR A 1 192 ? -22.454 -22.487 21.861 1.00 73.50 192 TYR A CA 1
ATOM 1540 C C . TYR A 1 192 ? -23.810 -22.996 21.383 1.00 73.50 192 TYR A C 1
ATOM 1542 O O . TYR A 1 192 ? -24.561 -22.239 20.765 1.00 73.50 192 TYR A O 1
ATOM 1550 N N . ALA A 1 193 ? -24.140 -24.252 21.689 1.00 75.50 193 ALA A N 1
ATOM 1551 C CA . ALA A 1 193 ? -25.424 -24.849 21.329 1.00 75.50 193 ALA A CA 1
ATOM 1552 C C . ALA A 1 193 ? -26.609 -24.109 21.974 1.00 75.50 193 ALA A C 1
ATOM 1554 O O . ALA A 1 193 ? -27.672 -24.001 21.371 1.00 75.50 193 ALA A O 1
ATOM 1555 N N . ALA A 1 194 ? -26.428 -23.553 23.176 1.00 75.25 194 ALA A N 1
ATOM 1556 C CA . ALA A 1 194 ? -27.445 -22.726 23.824 1.00 75.25 194 ALA A CA 1
ATOM 1557 C C . ALA A 1 194 ? -27.604 -21.338 23.174 1.00 75.25 194 ALA A C 1
ATOM 1559 O O . ALA A 1 194 ? -28.692 -20.765 23.199 1.00 75.25 194 ALA A O 1
ATOM 1560 N N . LEU A 1 195 ? -26.528 -20.784 22.607 1.00 70.44 195 LEU A N 1
ATOM 1561 C CA . LEU A 1 195 ? -26.511 -19.444 22.012 1.00 70.44 195 LEU A CA 1
ATOM 1562 C C . LEU A 1 195 ? -26.835 -19.428 20.510 1.00 70.44 195 LEU A C 1
ATOM 1564 O O . LEU A 1 195 ? -27.050 -18.350 19.954 1.00 70.44 195 LEU A O 1
ATOM 1568 N N . THR A 1 196 ? -26.852 -20.582 19.837 1.00 64.88 196 THR A N 1
ATOM 1569 C CA . THR A 1 196 ? -27.017 -20.670 18.378 1.00 64.88 196 THR A CA 1
ATOM 1570 C C . THR A 1 196 ? -27.954 -21.812 17.979 1.00 64.88 196 THR A C 1
ATOM 1572 O O . THR A 1 196 ? -27.786 -22.946 18.406 1.00 64.88 196 THR A O 1
ATOM 1575 N N . GLU A 1 197 ? -28.942 -21.533 17.119 1.00 63.72 197 GLU A N 1
ATOM 1576 C CA . GLU A 1 197 ? -29.874 -22.555 16.597 1.00 63.72 197 GLU A CA 1
ATOM 1577 C C . GLU A 1 197 ? -29.244 -23.458 15.516 1.00 63.72 197 GLU A C 1
ATOM 1579 O O . GLU A 1 197 ? -29.820 -24.478 15.137 1.00 63.72 197 GLU A O 1
ATOM 1584 N N . GLN A 1 198 ? -28.066 -23.097 14.999 1.00 56.38 198 GLN A N 1
ATOM 1585 C CA . GLN A 1 198 ? -27.401 -23.786 13.898 1.00 56.38 198 GLN A CA 1
ATOM 1586 C C . GLN A 1 198 ? -25.960 -24.127 14.284 1.00 56.38 198 GLN A C 1
ATOM 1588 O O . GLN A 1 198 ? -25.232 -23.283 14.797 1.00 56.38 198 GLN A O 1
ATOM 1593 N N . GLN A 1 199 ? -25.546 -25.366 14.015 1.00 46.56 199 GLN A N 1
ATOM 1594 C CA . GLN A 1 199 ? -24.210 -25.868 14.329 1.00 46.56 199 GLN A CA 1
ATOM 1595 C C . GLN A 1 199 ? -23.161 -25.163 13.450 1.00 46.56 199 GLN A C 1
ATOM 1597 O O . GLN A 1 199 ? -22.980 -25.507 12.281 1.00 46.56 199 GLN A O 1
ATOM 1602 N N . VAL A 1 200 ? -22.494 -24.150 14.003 1.00 53.69 200 VAL A N 1
ATOM 1603 C CA . VAL A 1 200 ? -21.403 -23.408 13.354 1.00 53.69 200 VAL A CA 1
ATOM 1604 C C . VAL A 1 200 ? -20.099 -23.736 14.078 1.00 53.69 200 VAL A C 1
ATOM 1606 O O . VAL A 1 200 ? -20.034 -23.699 15.300 1.00 53.69 200 VAL A O 1
ATOM 1609 N N . SER A 1 201 ? -19.053 -24.080 13.326 1.00 51.75 201 SER A N 1
ATOM 1610 C CA . SER A 1 201 ? -17.777 -24.602 13.837 1.00 51.75 201 SER A CA 1
ATOM 1611 C C . SER A 1 201 ? -16.793 -23.530 14.335 1.00 51.75 201 SER A C 1
ATOM 1613 O O . SER A 1 201 ? -15.592 -23.791 14.374 1.00 51.75 201 SER A O 1
ATOM 1615 N N . GLU A 1 202 ? -17.246 -22.306 14.618 1.00 56.31 202 GLU A N 1
ATOM 1616 C CA . GLU A 1 202 ? -16.362 -21.187 14.972 1.00 56.31 202 GLU A CA 1
ATOM 1617 C C . GLU A 1 202 ? -16.512 -20.773 16.443 1.00 56.31 202 GLU A C 1
ATOM 1619 O O . GLU A 1 202 ? -17.609 -20.485 16.911 1.00 56.31 202 GLU A O 1
ATOM 1624 N N . GLU A 1 203 ? -15.380 -20.621 17.139 1.00 65.19 203 GLU A N 1
ATOM 1625 C CA . GLU A 1 203 ? -15.247 -20.138 18.530 1.00 65.19 203 GLU A CA 1
ATOM 1626 C C . GLU A 1 203 ? -15.547 -18.628 18.696 1.00 65.19 203 GLU A C 1
ATOM 1628 O O . GLU A 1 203 ? -15.076 -17.949 19.613 1.00 65.19 203 GLU A O 1
ATOM 1633 N N . LYS A 1 204 ? -16.351 -18.045 17.804 1.00 70.00 204 LYS A N 1
ATOM 1634 C CA . LYS A 1 204 ? -16.751 -16.637 17.877 1.00 70.00 204 LYS A CA 1
ATOM 1635 C C . LYS A 1 204 ? -18.128 -16.440 17.259 1.00 70.00 204 LYS A C 1
ATOM 1637 O O . LYS A 1 204 ? -18.387 -16.877 16.144 1.00 70.00 204 LYS A O 1
ATOM 1642 N N . ILE A 1 205 ? -18.984 -15.700 17.955 1.00 78.50 205 ILE A N 1
ATOM 1643 C CA . ILE A 1 205 ? -20.270 -15.245 17.413 1.00 78.50 205 ILE A CA 1
ATOM 1644 C C . ILE A 1 205 ? -20.156 -13.743 17.202 1.00 78.50 205 ILE A C 1
ATOM 1646 O O . ILE A 1 205 ? -19.848 -13.002 18.138 1.00 78.50 205 ILE A O 1
ATOM 1650 N N . VAL A 1 206 ? -20.380 -13.293 15.967 1.00 76.00 206 VAL A N 1
ATOM 1651 C CA . VAL A 1 206 ? -20.405 -11.871 15.612 1.00 76.00 206 VAL A CA 1
ATOM 1652 C C . VAL A 1 206 ? -21.804 -11.516 15.135 1.00 76.00 206 VAL A C 1
ATOM 1654 O O . VAL A 1 206 ? -22.294 -12.080 14.162 1.00 76.00 206 VAL A O 1
ATOM 1657 N N . MET A 1 207 ? -22.434 -10.564 15.815 1.00 80.00 207 MET A N 1
ATOM 1658 C CA . MET A 1 207 ? -23.771 -10.074 15.492 1.00 80.00 207 MET A CA 1
ATOM 1659 C C . MET A 1 207 ? -23.727 -8.577 15.212 1.00 80.00 207 MET A C 1
ATOM 1661 O O . MET A 1 207 ? -23.045 -7.825 15.910 1.00 80.00 207 MET A O 1
ATOM 1665 N N . LEU A 1 208 ? -24.485 -8.149 14.205 1.00 80.56 208 LEU A N 1
ATOM 1666 C CA . LEU A 1 208 ? -24.712 -6.743 13.893 1.00 80.56 208 LEU A CA 1
ATOM 1667 C C . LEU A 1 208 ? -26.144 -6.374 14.257 1.00 80.56 208 LEU A C 1
ATOM 1669 O O . LEU A 1 208 ? -27.082 -7.073 13.877 1.00 80.56 208 LEU A O 1
ATOM 1673 N N . TRP A 1 209 ? -26.323 -5.258 14.953 1.00 82.12 209 TRP A N 1
ATOM 1674 C CA . TRP A 1 209 ? -27.647 -4.729 15.264 1.00 82.12 209 TRP A CA 1
ATOM 1675 C C . TRP A 1 209 ? -27.644 -3.199 15.245 1.00 82.12 209 TRP A C 1
ATOM 1677 O O . TRP A 1 209 ? -26.593 -2.567 15.342 1.00 82.12 209 TRP A O 1
ATOM 1687 N N . ARG A 1 210 ? -28.817 -2.579 15.083 1.00 79.81 210 ARG A N 1
ATOM 1688 C CA . ARG A 1 210 ? -28.967 -1.117 15.149 1.00 79.81 210 ARG A CA 1
ATOM 1689 C C . ARG A 1 210 ? -30.334 -0.705 15.677 1.00 79.81 210 ARG A C 1
ATOM 1691 O O . ARG A 1 210 ? -31.326 -1.382 15.400 1.00 79.81 210 ARG A O 1
ATOM 1698 N N . PHE A 1 211 ? -30.412 0.434 16.365 1.00 80.94 211 PHE A N 1
ATOM 1699 C CA . PHE A 1 211 ? -31.701 1.082 16.605 1.00 80.94 211 PHE A CA 1
ATOM 1700 C C . PHE A 1 211 ? -32.211 1.770 15.338 1.00 80.94 211 PHE A C 1
ATOM 1702 O O . PHE A 1 211 ? -31.441 2.267 14.519 1.00 80.94 211 PHE A O 1
ATOM 1709 N N . LYS A 1 212 ? -33.539 1.857 15.199 1.00 81.31 212 LYS A N 1
ATOM 1710 C CA . LYS A 1 212 ? -34.179 2.601 14.101 1.00 81.31 212 LYS A CA 1
ATOM 1711 C C . LYS A 1 212 ? -33.835 4.098 14.125 1.00 81.31 212 LYS A C 1
ATOM 1713 O O . LYS A 1 212 ? -33.892 4.745 13.088 1.00 81.31 212 LYS A O 1
ATOM 1718 N N . SER A 1 213 ? -33.497 4.632 15.299 1.00 82.19 213 SER A N 1
ATOM 1719 C CA . SER A 1 213 ? -33.061 6.016 15.498 1.00 82.19 213 SER A CA 1
ATOM 1720 C C . SER A 1 213 ? -31.624 6.282 15.038 1.00 82.19 213 SER A C 1
ATOM 1722 O O . SER A 1 213 ? -31.234 7.442 14.972 1.00 82.19 213 SER A O 1
ATOM 1724 N N . TRP A 1 214 ? -30.831 5.249 14.733 1.00 81.62 214 TRP A N 1
ATOM 1725 C CA . TRP A 1 214 ? -29.444 5.422 14.298 1.00 81.62 214 TRP A CA 1
ATOM 1726 C C . TRP A 1 214 ? -29.344 5.749 12.805 1.00 81.62 214 TRP A C 1
ATOM 1728 O O . TRP A 1 214 ? -30.202 5.313 12.028 1.00 81.62 214 TRP A O 1
ATOM 1738 N N . PRO A 1 215 ? -28.285 6.465 12.379 1.00 77.88 215 PRO A N 1
ATOM 1739 C CA . PRO A 1 215 ? -28.059 6.769 10.972 1.00 77.88 215 PRO A CA 1
ATOM 1740 C C . PRO A 1 215 ? -28.056 5.524 10.084 1.00 77.88 215 PRO A C 1
ATOM 1742 O O . PRO A 1 215 ? -27.645 4.430 10.485 1.00 77.88 215 PRO A O 1
ATOM 1745 N N . GLU A 1 216 ? -28.520 5.690 8.848 1.00 68.62 216 GLU A N 1
ATOM 1746 C CA . GLU A 1 216 ? -28.543 4.605 7.876 1.00 68.62 216 GLU A CA 1
ATOM 1747 C C . GLU A 1 216 ? -27.116 4.115 7.582 1.00 68.62 216 GLU A C 1
ATOM 1749 O O . GLU A 1 216 ? -26.216 4.906 7.312 1.00 68.62 216 GLU A O 1
ATOM 1754 N N . GLY A 1 217 ? -26.897 2.803 7.704 1.00 73.31 217 GLY A N 1
ATOM 1755 C CA . GLY A 1 217 ? -25.572 2.184 7.586 1.00 73.31 217 GLY A CA 1
ATOM 1756 C C . GLY A 1 217 ? -24.788 2.059 8.900 1.00 73.31 217 GLY A C 1
ATOM 1757 O O . GLY A 1 217 ? -23.839 1.277 8.947 1.00 73.31 217 GLY A O 1
ATOM 1758 N N . HIS A 1 218 ? -25.199 2.727 9.985 1.00 79.19 218 HIS A N 1
ATOM 1759 C CA . HIS A 1 218 ? -24.565 2.570 11.297 1.00 79.19 218 HIS A CA 1
ATOM 1760 C C . HIS A 1 218 ? -25.101 1.334 12.038 1.00 79.19 218 HIS A C 1
ATOM 1762 O O . HIS A 1 218 ? -26.312 1.184 12.219 1.00 79.19 218 HIS A O 1
ATOM 1768 N N . HIS A 1 219 ? -24.194 0.456 12.470 1.00 82.19 219 HIS A N 1
ATOM 1769 C CA . HIS A 1 219 ? -24.504 -0.777 13.194 1.00 82.19 219 HIS A CA 1
ATOM 1770 C C . HIS A 1 219 ? -23.536 -0.957 14.363 1.00 82.19 219 HIS A C 1
ATOM 1772 O O . HIS A 1 219 ? -22.337 -0.714 14.228 1.00 82.19 219 HIS A O 1
ATOM 1778 N N . SER A 1 220 ? -24.054 -1.448 15.485 1.00 85.62 220 SER A N 1
ATOM 1779 C CA . SER A 1 220 ? -23.246 -1.940 16.591 1.00 85.62 220 SER A CA 1
ATOM 1780 C C . SER A 1 220 ? -22.859 -3.385 16.315 1.00 85.62 220 SER A C 1
ATOM 1782 O O . SER A 1 220 ? -23.664 -4.177 15.820 1.00 85.62 220 SER A O 1
ATOM 1784 N N . THR A 1 221 ? -21.612 -3.718 16.637 1.00 84.19 221 THR A N 1
ATOM 1785 C CA . THR A 1 221 ? -21.087 -5.079 16.539 1.00 84.19 221 THR A CA 1
ATOM 1786 C C . THR A 1 221 ? -20.980 -5.672 17.933 1.00 84.19 221 THR A C 1
ATOM 1788 O O . THR A 1 221 ? -20.302 -5.109 18.790 1.00 84.19 221 THR A O 1
ATOM 1791 N N . VAL A 1 222 ? -21.619 -6.819 18.153 1.00 86.25 222 VAL A N 1
ATOM 1792 C CA . VAL A 1 222 ? -21.479 -7.630 19.366 1.00 86.25 222 VAL A CA 1
ATOM 1793 C C . VAL A 1 222 ? -20.650 -8.855 19.013 1.00 86.25 222 VAL A C 1
ATOM 1795 O O . VAL A 1 222 ? -21.031 -9.641 18.147 1.00 86.25 222 VAL A O 1
ATOM 1798 N N . LYS A 1 223 ? -19.512 -9.014 19.682 1.00 83.31 223 LYS A N 1
ATOM 1799 C CA . LYS A 1 223 ? -18.624 -10.164 19.551 1.00 83.31 223 LYS A CA 1
ATOM 1800 C C . LYS A 1 223 ? -18.631 -10.957 20.851 1.00 83.31 223 LYS A C 1
ATOM 1802 O O . LYS A 1 223 ? -18.178 -10.454 21.876 1.00 83.31 223 LYS A O 1
ATOM 1807 N N . ILE A 1 224 ? -19.100 -12.196 20.784 1.00 85.75 224 ILE A N 1
ATOM 1808 C CA . ILE A 1 224 ? -19.044 -13.160 21.883 1.00 85.75 224 ILE A CA 1
ATOM 1809 C C . ILE A 1 224 ? -17.899 -14.123 21.589 1.00 85.75 224 ILE A C 1
ATOM 1811 O O . ILE A 1 224 ? -17.854 -14.734 20.521 1.00 85.75 224 ILE A O 1
ATOM 1815 N N . THR A 1 225 ? -16.961 -14.218 22.525 1.00 82.81 225 THR A N 1
ATOM 1816 C CA . THR A 1 225 ? -15.833 -15.156 22.483 1.00 82.81 225 THR A CA 1
ATOM 1817 C C . THR A 1 225 ? -15.972 -16.110 23.656 1.00 82.81 225 THR A C 1
ATOM 1819 O O . THR A 1 225 ? -16.162 -15.641 24.780 1.00 82.81 225 THR A O 1
ATOM 1822 N N . LEU A 1 226 ? -15.888 -17.413 23.396 1.00 82.44 226 LEU A N 1
ATOM 1823 C CA . LEU A 1 226 ? -15.875 -18.445 24.428 1.00 82.44 226 LEU A CA 1
ATOM 1824 C C . LEU A 1 226 ? -14.484 -19.076 24.456 1.00 82.44 226 LEU A C 1
ATOM 1826 O O . LEU A 1 226 ? -14.020 -19.587 23.444 1.00 82.44 226 LEU A O 1
ATOM 1830 N N . ASP A 1 227 ? -13.815 -18.996 25.600 1.00 82.12 227 ASP A N 1
ATOM 1831 C CA . ASP A 1 227 ? -12.462 -19.511 25.806 1.00 82.12 227 ASP A CA 1
ATOM 1832 C C . ASP A 1 227 ? -12.516 -20.634 26.851 1.00 82.12 227 ASP A C 1
ATOM 1834 O O . ASP A 1 227 ? -12.794 -20.393 28.031 1.00 82.12 227 ASP A O 1
ATOM 1838 N N . GLN A 1 228 ? -12.313 -21.874 26.400 1.00 82.75 228 GLN A N 1
ATOM 1839 C CA . GLN A 1 228 ? -12.327 -23.055 27.260 1.00 82.75 228 GLN A CA 1
ATOM 1840 C C . GLN A 1 228 ? -11.019 -23.134 28.058 1.00 82.75 228 GLN A C 1
ATOM 1842 O O . GLN A 1 228 ? -9.933 -23.256 27.491 1.00 82.75 228 GLN A O 1
ATOM 1847 N N . LYS A 1 229 ? -11.125 -23.104 29.388 1.00 85.06 229 LYS A N 1
ATOM 1848 C CA . LYS A 1 229 ? -10.037 -23.395 30.332 1.00 85.06 229 LYS A CA 1
ATOM 1849 C C . LYS A 1 229 ? -10.191 -24.797 30.915 1.00 85.06 229 LYS A C 1
ATOM 1851 O O . LYS A 1 229 ? -11.213 -25.457 30.718 1.00 85.06 229 LYS A O 1
ATOM 1856 N N . ASP A 1 230 ? -9.165 -25.222 31.650 1.00 81.69 230 ASP A N 1
ATOM 1857 C CA . ASP A 1 230 ? -9.090 -26.546 32.279 1.00 81.69 230 ASP A CA 1
ATOM 1858 C C . ASP A 1 230 ? -10.225 -26.791 33.293 1.00 81.69 230 ASP A C 1
ATOM 1860 O O . ASP A 1 230 ? -10.665 -27.925 33.464 1.00 81.69 230 ASP A O 1
ATOM 1864 N N . ASP A 1 231 ? -10.707 -25.738 33.962 1.00 83.81 231 ASP A N 1
ATOM 1865 C CA . ASP A 1 231 ? -11.707 -25.801 35.037 1.00 83.81 231 ASP A CA 1
ATOM 1866 C C . ASP A 1 231 ? -13.020 -25.065 34.726 1.00 83.81 231 ASP A C 1
ATOM 1868 O O . ASP A 1 231 ? -14.009 -25.237 35.442 1.00 83.81 231 ASP A O 1
ATOM 1872 N N . ARG A 1 232 ? -13.046 -24.224 33.688 1.00 80.56 232 ARG A N 1
ATOM 1873 C CA . ARG A 1 232 ? -14.170 -23.3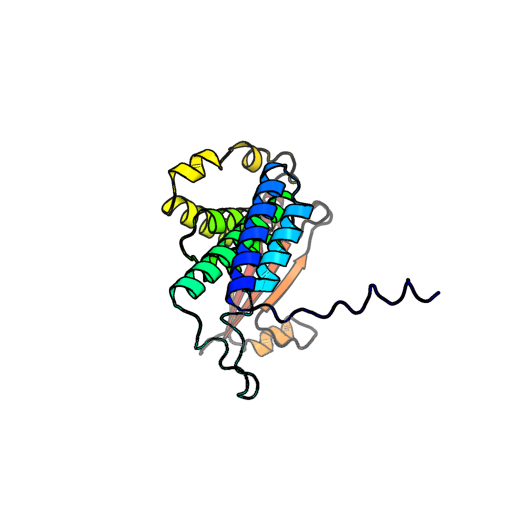27 33.392 1.00 80.56 232 ARG A CA 1
ATOM 1874 C C . ARG A 1 232 ? -14.170 -22.842 31.954 1.00 80.56 232 ARG A C 1
ATOM 1876 O O . ARG A 1 232 ? -13.174 -22.955 31.251 1.00 80.56 232 ARG A O 1
ATOM 1883 N N . THR A 1 233 ? -15.263 -22.215 31.549 1.00 85.19 233 THR A N 1
ATOM 1884 C CA . THR A 1 233 ? -15.352 -21.488 30.279 1.00 85.19 233 THR A CA 1
ATOM 1885 C C . THR A 1 233 ? -15.476 -19.997 30.560 1.00 85.19 233 THR A C 1
ATOM 1887 O O . THR A 1 233 ? -16.381 -19.574 31.284 1.00 85.19 233 THR A O 1
ATOM 1890 N N . GLU A 1 234 ? -14.573 -19.191 29.996 1.00 83.75 234 GLU A N 1
ATOM 1891 C CA . GLU A 1 234 ? -14.674 -17.730 30.039 1.00 83.75 234 GLU A CA 1
ATOM 1892 C C . GLU A 1 234 ? -15.474 -17.244 28.826 1.00 83.75 234 GLU A C 1
ATOM 1894 O O . GLU A 1 234 ? -15.059 -17.405 27.677 1.00 83.75 234 GLU A O 1
ATOM 1899 N N . LEU A 1 235 ? -16.616 -16.608 29.083 1.00 85.94 235 LEU A N 1
ATOM 1900 C CA . LEU A 1 235 ? -17.358 -15.856 28.083 1.00 85.94 235 LEU A CA 1
ATOM 1901 C C . LEU A 1 235 ? -16.917 -14.398 28.141 1.00 85.94 235 LEU A C 1
ATOM 1903 O O . LEU A 1 235 ? -17.076 -13.724 29.161 1.00 85.94 235 LEU A O 1
ATOM 1907 N N . THR A 1 236 ? -16.426 -13.887 27.016 1.00 82.94 236 THR A N 1
ATOM 1908 C CA . THR A 1 236 ? -16.158 -12.461 26.825 1.00 82.94 236 THR A CA 1
ATOM 1909 C C . THR A 1 236 ? -17.093 -11.899 25.760 1.00 82.94 236 THR A C 1
ATOM 1911 O O . THR A 1 236 ? -17.003 -12.257 24.585 1.00 82.94 236 THR A O 1
ATOM 1914 N N . LEU A 1 237 ? -17.964 -10.974 26.166 1.00 84.94 237 LEU A N 1
ATOM 1915 C CA . LEU A 1 237 ? -18.813 -10.193 25.274 1.00 84.94 237 LEU A CA 1
ATOM 1916 C C . LEU A 1 237 ? -18.209 -8.800 25.104 1.00 84.94 237 LEU A C 1
ATOM 1918 O O . LEU A 1 237 ? -18.026 -8.054 26.068 1.00 84.94 237 LEU A O 1
ATOM 1922 N N . VAL A 1 238 ? -17.906 -8.444 23.860 1.00 84.44 238 VAL A N 1
ATOM 1923 C CA . VAL A 1 238 ? -17.416 -7.122 23.477 1.00 84.44 238 VAL A CA 1
ATOM 1924 C C . VAL A 1 238 ? -18.411 -6.491 22.531 1.00 84.44 238 VAL A C 1
ATOM 1926 O O . VAL A 1 238 ? -18.700 -7.043 21.473 1.00 84.44 238 VAL A O 1
ATOM 1929 N N . GLN A 1 239 ? -18.875 -5.301 22.880 1.00 84.81 239 GLN A N 1
ATOM 1930 C CA . GLN A 1 239 ? -19.749 -4.524 22.027 1.00 84.81 239 GLN A CA 1
ATOM 1931 C C . GLN A 1 239 ? -19.079 -3.219 21.610 1.00 84.81 239 GLN A C 1
ATOM 1933 O O . GLN A 1 239 ? -18.559 -2.480 22.448 1.00 84.81 239 GLN A O 1
ATOM 1938 N N . THR A 1 240 ? -19.084 -2.943 20.308 1.00 85.44 240 THR A N 1
ATOM 1939 C CA . THR A 1 240 ? -18.478 -1.750 19.706 1.00 85.44 240 THR A CA 1
ATOM 1940 C C . THR A 1 240 ? -19.466 -1.024 18.798 1.00 85.44 240 THR A C 1
ATOM 1942 O O . THR A 1 240 ? -20.472 -1.590 18.359 1.00 85.44 240 THR A O 1
ATOM 1945 N N . GLY A 1 241 ? -19.187 0.255 18.534 1.00 81.06 241 GLY A N 1
ATOM 1946 C CA . GLY A 1 241 ? -20.016 1.079 17.657 1.00 81.06 241 GLY A CA 1
ATOM 1947 C C . GLY A 1 241 ? -21.360 1.483 18.268 1.00 81.06 241 GLY A C 1
ATOM 1948 O O . GLY A 1 241 ? -22.314 1.648 17.524 1.00 81.06 241 GLY A O 1
ATOM 1949 N N . ILE A 1 242 ? -21.463 1.591 19.600 1.00 84.50 242 ILE A N 1
ATOM 1950 C CA . ILE A 1 242 ? -22.662 2.131 20.261 1.00 84.50 242 ILE A CA 1
ATOM 1951 C C . ILE A 1 242 ? -22.500 3.646 20.398 1.00 84.50 242 ILE A C 1
ATOM 1953 O O . ILE A 1 242 ? -21.520 4.052 21.030 1.00 84.50 242 ILE A O 1
ATOM 1957 N N . PRO A 1 243 ? -23.420 4.473 19.873 1.00 84.75 243 PRO A N 1
ATOM 1958 C CA . PRO A 1 243 ? -23.438 5.910 20.124 1.00 84.75 243 PRO A CA 1
ATOM 1959 C C . PRO A 1 243 ? -23.415 6.234 21.622 1.00 84.75 243 PRO A C 1
ATOM 1961 O O . PRO A 1 243 ? -24.128 5.615 22.407 1.00 84.75 243 PRO A O 1
ATOM 1964 N N . GLU A 1 244 ? -22.615 7.217 22.024 1.00 82.25 244 GLU A N 1
ATOM 1965 C CA . GLU A 1 244 ? -22.398 7.591 23.426 1.00 82.25 244 GLU A CA 1
ATOM 1966 C C . GLU A 1 244 ? -23.700 7.945 24.157 1.00 82.25 244 GLU A C 1
ATOM 1968 O O . GLU A 1 244 ? -23.868 7.567 25.316 1.00 82.25 244 GLU A O 1
ATOM 1973 N N . GLU A 1 245 ? -24.630 8.603 23.465 1.00 80.00 245 GLU A N 1
ATOM 1974 C CA . GLU A 1 245 ? -25.945 8.982 23.994 1.00 80.00 245 GLU A CA 1
ATOM 1975 C C . GLU A 1 245 ? -26.833 7.768 24.315 1.00 80.00 245 GLU A C 1
ATOM 1977 O O . GLU A 1 245 ? -27.640 7.814 25.240 1.00 80.00 245 GLU A O 1
ATOM 1982 N N . ASP A 1 246 ? -26.661 6.664 23.584 1.00 81.38 246 ASP A N 1
ATOM 1983 C CA . ASP A 1 246 ? -27.437 5.431 23.747 1.00 81.38 246 ASP A CA 1
ATOM 1984 C C . ASP A 1 246 ? -26.702 4.374 24.595 1.00 81.38 246 ASP A C 1
ATOM 1986 O O . ASP A 1 246 ? -27.255 3.306 24.854 1.00 81.38 246 ASP A O 1
ATOM 1990 N N . PHE A 1 247 ? -25.477 4.644 25.060 1.00 80.44 247 PHE A N 1
ATOM 1991 C CA . PHE A 1 247 ? -24.654 3.656 25.768 1.00 80.44 247 PHE A CA 1
ATOM 1992 C C . PHE A 1 247 ? -25.323 3.111 27.040 1.00 80.44 247 PHE A C 1
ATOM 1994 O O . PHE A 1 247 ? -25.394 1.897 27.229 1.00 80.44 247 PHE A O 1
ATOM 2001 N N . GLU A 1 248 ? -25.885 3.985 27.881 1.00 80.75 248 GLU A N 1
ATOM 2002 C CA . GLU A 1 248 ? -26.579 3.568 29.114 1.00 80.75 248 GLU A CA 1
ATOM 2003 C C . GLU A 1 248 ? -27.844 2.751 28.834 1.00 80.75 248 GLU A C 1
ATOM 2005 O O . GLU A 1 248 ? -28.249 1.929 29.646 1.00 80.75 248 GLU A O 1
ATOM 2010 N N . ARG A 1 249 ? -28.457 2.933 27.662 1.00 79.50 249 ARG A N 1
ATOM 2011 C CA . ARG A 1 249 ? -29.636 2.169 27.242 1.00 79.50 249 ARG A CA 1
ATOM 2012 C C . ARG A 1 249 ? -29.283 0.758 26.758 1.00 79.50 249 ARG A C 1
ATOM 2014 O O . ARG A 1 249 ? -30.167 -0.088 26.664 1.00 79.50 249 ARG A O 1
ATOM 2021 N N . THR A 1 250 ? -28.019 0.520 26.408 1.00 75.69 250 THR A N 1
ATOM 2022 C CA . THR A 1 250 ? -27.517 -0.772 25.902 1.00 75.69 250 THR A CA 1
ATOM 2023 C C . THR A 1 250 ? -26.829 -1.642 26.951 1.00 75.69 250 THR A C 1
ATOM 2025 O O . THR A 1 250 ? -26.451 -2.768 26.636 1.00 75.69 250 THR A O 1
ATOM 2028 N N . LYS A 1 251 ? -26.642 -1.109 28.158 1.00 70.00 251 LYS A N 1
ATOM 2029 C CA . LYS A 1 251 ? -26.052 -1.793 29.309 1.00 70.00 251 LYS A CA 1
ATOM 2030 C C . LYS A 1 251 ? -27.087 -2.656 30.026 1.00 70.00 251 LYS A C 1
ATOM 2032 O O . LYS A 1 251 ? -26.677 -3.727 30.520 1.00 70.00 251 LYS A O 1
#